Protein AF-A0A7S9L1Q7-F1 (afdb_monomer)

InterPro domains:
  IPR001387 Cro/C1-type, helix-turn-helix domain [PF01381] (1-40)
  IPR001387 Cro/C1-type, helix-turn-helix domain [PS50943] (1-41)
  IPR001387 Cro/C1-type, helix-turn-helix domain [cd00093] (2-41)
  IPR010982 Lambda repressor-like, DNA-binding domain superfamily [G3DSA:1.10.260.40] (1-57)
  IPR010982 Lambda repressor-like, DNA-binding domain superfamily [SSF47413] (2-44)

Organism: NCBI:txid2789740

Secondary structure (DSSP, 8-state):
-HHHHHHTT--HHHHHHHTT--HHHHHHHHTTSSPPPHHHHHHHHHHHHHHH-GGG----HHHHHHHHHHHHHHHHHHHHHHHHHHHHHHHHHHHHHHHHHHHHHHHHHHHHHHHHHHHS-GGG--THHHHHHHHHHHHHHHT-HHHHHHHHHHHHHHHHHHHHHHHHHHHHHTTT-----SSS--

Sequence (186 aa):
MKKLREQLGLNQSEMAKLLGSSKATGSLYEKGARELNAKSLNMLTTIEFLLQNPAEICVTDKIRLNEQKALVAMLKKLAYEQKRAEHKHELVHEKLLRMQEVYACNQKLWRLLNELKTNLKGPGANPFIGVLEVRCLDKLKACGLDQQVALHHQLAILDAEMASAKQIIEEYEGFGLPDWGKDELT

Foldseek 3Di:
DVVLCVVVVHDLQRLQVLLVHGSVVSVCVVVVVDDRDPSSVVSSVVSVVCVVVVVPPDVPVVVVVVVLVVVVVVLVVLVVVLVVLVVVLVVLVVVLVVLVVQLVVLVVVLVVLVVLCVPQDDPRDDPCSVVSNVVSVVSNVVSDPVVSVVSVVSNVVSVVSNVVSVVVNVVVVVVVDPPPDDDPDD

Mean predicted aligned error: 11.36 Å

Structure (mmCIF, N/CA/C/O backbone):
data_AF-A0A7S9L1Q7-F1
#
_entry.id   AF-A0A7S9L1Q7-F1
#
loop_
_atom_site.group_PDB
_atom_site.id
_atom_site.type_symbol
_atom_site.label_atom_id
_atom_site.label_alt_id
_atom_site.label_comp_id
_atom_site.label_asym_id
_atom_site.label_entity_id
_atom_site.label_seq_id
_atom_site.pdbx_PDB_ins_code
_atom_site.Cartn_x
_atom_site.Cartn_y
_atom_site.Cartn_z
_atom_site.occupancy
_atom_site.B_iso_or_equiv
_atom_site.auth_seq_id
_atom_site.auth_comp_id
_atom_site.auth_asym_id
_atom_site.auth_atom_id
_atom_site.pdbx_PDB_model_num
ATOM 1 N N . MET A 1 1 ? 17.676 -4.037 -51.050 1.00 84.88 1 MET A N 1
ATOM 2 C CA . MET A 1 1 ? 17.200 -3.014 -50.086 1.00 84.88 1 MET A CA 1
ATOM 3 C C . MET A 1 1 ? 16.239 -3.568 -49.029 1.00 84.88 1 MET A C 1
ATOM 5 O O . MET A 1 1 ? 16.556 -3.427 -47.858 1.00 84.88 1 MET A O 1
ATOM 9 N N . LYS A 1 2 ? 15.116 -4.215 -49.392 1.00 90.88 2 LYS A N 1
ATOM 10 C CA . LYS A 1 2 ? 14.116 -4.723 -48.423 1.00 90.88 2 LYS A CA 1
ATOM 11 C C . LYS A 1 2 ? 14.718 -5.571 -47.286 1.00 90.88 2 LYS A C 1
ATOM 13 O O . LYS A 1 2 ? 14.460 -5.295 -46.123 1.00 90.88 2 LYS A O 1
ATOM 18 N N . LYS A 1 3 ? 15.582 -6.534 -47.629 1.00 90.12 3 LYS A N 1
ATOM 19 C CA . LYS A 1 3 ? 16.284 -7.394 -46.660 1.00 90.12 3 LYS A CA 1
ATOM 20 C C . LYS A 1 3 ? 17.143 -6.593 -45.671 1.00 90.12 3 LYS A C 1
ATOM 22 O O . LYS A 1 3 ? 17.028 -6.798 -44.474 1.00 90.12 3 LYS A O 1
ATOM 27 N N . LEU A 1 4 ? 17.942 -5.645 -46.169 1.00 89.12 4 LEU A N 1
ATOM 28 C CA . LEU A 1 4 ? 18.785 -4.777 -45.338 1.00 89.12 4 LEU A CA 1
ATOM 29 C C . LEU A 1 4 ? 17.944 -3.893 -44.405 1.00 89.12 4 LEU A C 1
ATOM 31 O O . LEU A 1 4 ? 18.278 -3.720 -43.240 1.00 89.12 4 LEU A O 1
ATOM 35 N N . ARG A 1 5 ? 16.809 -3.378 -44.896 1.00 92.94 5 ARG A N 1
ATOM 36 C CA . ARG A 1 5 ? 15.856 -2.623 -44.074 1.00 92.94 5 ARG A CA 1
ATOM 37 C C . ARG A 1 5 ? 15.318 -3.473 -42.920 1.00 92.94 5 ARG A C 1
ATOM 39 O O . ARG A 1 5 ? 15.271 -3.002 -41.789 1.00 92.94 5 ARG A O 1
ATOM 46 N N . GLU A 1 6 ? 14.896 -4.698 -43.220 1.00 91.25 6 GLU A N 1
ATOM 47 C CA . GLU A 1 6 ? 14.357 -5.635 -42.230 1.00 91.25 6 GLU A CA 1
ATOM 48 C C . GLU A 1 6 ? 15.423 -6.064 -41.215 1.00 91.25 6 GLU A C 1
ATOM 50 O O . GLU A 1 6 ? 15.130 -6.110 -40.026 1.00 91.25 6 GLU A O 1
ATOM 55 N N . GLN A 1 7 ? 16.668 -6.273 -41.653 1.00 88.00 7 GLN A N 1
ATOM 56 C CA . GLN A 1 7 ? 17.806 -6.558 -40.769 1.00 88.00 7 GLN A CA 1
ATOM 57 C C . GLN A 1 7 ? 18.094 -5.426 -39.773 1.00 88.00 7 GLN A C 1
ATOM 59 O O . GLN A 1 7 ? 18.511 -5.696 -38.653 1.00 88.00 7 GLN A O 1
ATOM 64 N N . LEU A 1 8 ? 17.844 -4.173 -40.158 1.00 87.00 8 LEU A N 1
ATOM 65 C CA . LEU A 1 8 ? 18.009 -2.996 -39.298 1.00 87.00 8 LEU A CA 1
ATOM 66 C C . LEU A 1 8 ? 16.773 -2.689 -38.435 1.00 87.00 8 LEU A C 1
ATOM 68 O O . LEU A 1 8 ? 16.782 -1.710 -37.695 1.00 87.00 8 LEU A O 1
ATOM 72 N N . GLY A 1 9 ? 15.686 -3.460 -38.565 1.00 89.81 9 GLY A N 1
ATOM 73 C CA . GLY A 1 9 ? 14.428 -3.197 -37.858 1.00 89.81 9 GLY A CA 1
ATOM 74 C C . GLY A 1 9 ? 13.711 -1.912 -38.294 1.00 89.81 9 GLY A C 1
ATOM 75 O O . GLY A 1 9 ? 12.816 -1.448 -37.594 1.00 89.81 9 GLY A O 1
ATOM 76 N N . LEU A 1 10 ? 14.077 -1.329 -39.440 1.00 93.44 10 LEU A N 1
ATOM 77 C CA . LEU A 1 10 ? 13.509 -0.065 -39.913 1.00 93.44 10 LEU A CA 1
ATOM 78 C C . LEU A 1 10 ? 12.200 -0.286 -40.686 1.00 93.44 10 LEU A C 1
ATOM 80 O O . LEU A 1 10 ? 12.053 -1.212 -41.496 1.00 93.44 10 LEU A O 1
ATOM 84 N N . ASN A 1 11 ? 11.246 0.629 -40.533 1.00 93.00 11 ASN A N 1
ATOM 85 C CA . ASN A 1 11 ? 10.097 0.704 -41.431 1.00 93.00 11 ASN A CA 1
ATOM 86 C C . ASN A 1 11 ? 10.470 1.385 -42.765 1.00 93.00 11 ASN A C 1
ATOM 88 O O . ASN A 1 11 ? 11.509 2.034 -42.912 1.00 93.00 11 ASN A O 1
ATOM 92 N N . GLN A 1 12 ? 9.627 1.223 -43.792 1.00 92.31 12 GLN A N 1
ATOM 93 C CA . GLN A 1 12 ? 9.915 1.743 -45.139 1.00 92.31 12 GLN A CA 1
ATOM 94 C C . GLN A 1 12 ? 10.104 3.269 -45.155 1.00 92.31 12 GLN A C 1
ATOM 96 O O . GLN A 1 12 ? 10.894 3.785 -45.944 1.00 92.31 12 GLN A O 1
ATOM 101 N N . SER A 1 13 ? 9.401 4.002 -44.282 1.00 92.69 13 SER A N 1
ATOM 102 C CA . SER A 1 13 ? 9.548 5.455 -44.204 1.00 92.69 13 SER A CA 1
ATOM 103 C C . SER A 1 13 ? 10.882 5.864 -43.588 1.00 92.69 13 SER A C 1
ATOM 105 O O . SER A 1 13 ? 11.455 6.856 -44.026 1.00 92.69 13 SER A O 1
ATOM 107 N N . GLU A 1 14 ? 11.357 5.146 -42.575 1.00 92.69 14 GLU A N 1
ATOM 108 C CA . GLU A 1 14 ? 12.641 5.396 -41.916 1.00 92.69 14 GLU A CA 1
ATOM 109 C C . GLU A 1 14 ? 13.803 5.104 -42.856 1.00 92.69 14 GLU A C 1
ATOM 111 O O . GLU A 1 14 ? 14.680 5.948 -43.012 1.00 92.69 14 GLU A O 1
ATOM 116 N N . MET A 1 15 ? 13.756 3.976 -43.571 1.00 93.44 15 MET A N 1
ATOM 117 C CA . MET A 1 15 ? 14.764 3.649 -44.581 1.00 93.44 15 MET A CA 1
ATOM 118 C C . MET A 1 15 ? 14.780 4.678 -45.717 1.00 93.44 15 MET A C 1
ATOM 120 O O . MET A 1 15 ? 15.841 5.127 -46.141 1.00 93.44 15 MET A O 1
ATOM 124 N N . ALA A 1 16 ? 13.607 5.115 -46.186 1.00 91.75 16 ALA A N 1
ATOM 125 C CA . ALA A 1 16 ? 13.532 6.158 -47.203 1.00 91.75 16 ALA A CA 1
ATOM 126 C C . ALA A 1 16 ? 14.157 7.475 -46.714 1.00 91.75 16 ALA A C 1
ATOM 128 O O . ALA A 1 16 ? 14.955 8.068 -47.444 1.00 91.75 16 ALA A O 1
ATOM 129 N N . LYS A 1 17 ? 13.852 7.893 -45.475 1.00 92.50 17 LYS A N 1
ATOM 130 C CA . LYS A 1 17 ? 14.434 9.085 -44.838 1.00 92.50 17 LYS A CA 1
ATOM 131 C C . LYS A 1 17 ? 15.948 8.969 -44.670 1.00 92.50 17 LYS A C 1
ATOM 133 O O . LYS A 1 17 ? 16.646 9.928 -44.982 1.00 92.50 17 LYS A O 1
ATOM 138 N N . LEU A 1 18 ? 16.452 7.807 -44.248 1.00 91.06 18 LEU A N 1
AT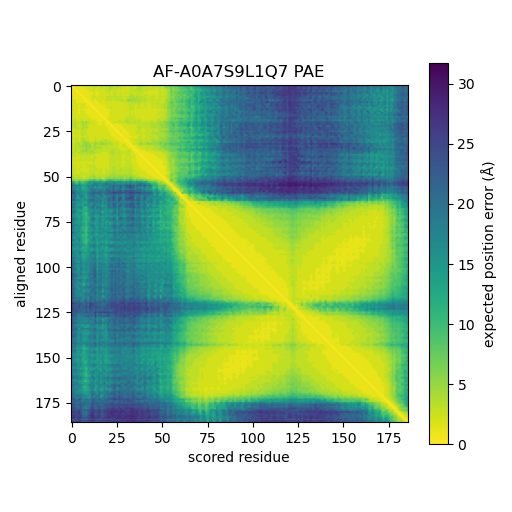OM 139 C CA . LEU A 1 18 ? 17.886 7.530 -44.112 1.00 91.06 18 LEU A CA 1
ATOM 140 C C . LEU A 1 18 ? 18.627 7.724 -45.444 1.00 91.06 18 LEU A C 1
ATOM 142 O O . LEU A 1 18 ? 19.717 8.286 -45.485 1.00 91.06 18 LEU A O 1
ATOM 146 N N . LEU A 1 19 ? 17.992 7.337 -46.552 1.00 91.62 19 LEU A N 1
ATOM 147 C CA . LEU A 1 19 ? 18.513 7.535 -47.906 1.00 91.62 19 LEU A CA 1
ATOM 148 C C . LEU A 1 19 ? 18.260 8.944 -48.475 1.00 91.62 19 LEU A C 1
ATOM 150 O O . LEU A 1 19 ? 18.610 9.200 -49.629 1.00 91.62 19 LEU A O 1
ATOM 154 N N . GLY A 1 20 ? 17.655 9.853 -47.702 1.00 90.00 20 GLY A N 1
ATOM 155 C CA . GLY A 1 20 ? 17.312 11.211 -48.132 1.00 90.00 20 GLY A CA 1
ATOM 156 C C . GLY A 1 20 ? 16.167 11.266 -49.149 1.00 90.00 20 GLY A C 1
ATOM 157 O O . GLY A 1 20 ? 16.173 12.110 -50.041 1.00 90.00 20 GLY A O 1
ATOM 158 N N . SER A 1 21 ? 15.208 10.343 -49.059 1.00 91.50 21 SER A N 1
ATOM 159 C CA . SER A 1 21 ? 14.107 10.177 -50.014 1.00 91.50 21 SER A CA 1
ATOM 160 C C . SER A 1 21 ? 12.736 10.069 -49.330 1.00 91.50 21 SER A C 1
ATOM 162 O O . SER A 1 21 ? 12.626 9.849 -48.124 1.00 91.50 21 SER A O 1
ATOM 164 N N . SER A 1 22 ? 11.659 10.237 -50.102 1.00 91.94 22 SER A N 1
ATOM 165 C CA . SER A 1 22 ? 10.288 10.070 -49.605 1.00 91.94 22 SER A CA 1
ATOM 166 C C . SER A 1 22 ? 9.878 8.594 -49.552 1.00 91.94 22 SER A C 1
ATOM 168 O O . SER A 1 22 ? 10.393 7.762 -50.301 1.00 91.94 22 SER A O 1
ATOM 170 N N . LYS A 1 23 ? 8.886 8.265 -48.714 1.00 90.62 23 LYS A N 1
ATOM 171 C CA . LYS A 1 23 ? 8.331 6.903 -48.589 1.00 90.62 23 LYS A CA 1
ATOM 172 C C . LYS A 1 23 ? 7.887 6.315 -49.939 1.00 90.62 23 LYS A C 1
ATOM 174 O O . LYS A 1 23 ? 8.146 5.145 -50.206 1.00 90.62 23 LYS A O 1
ATOM 179 N N . ALA A 1 24 ? 7.256 7.125 -50.795 1.00 90.94 24 ALA A N 1
ATOM 180 C CA . ALA A 1 24 ? 6.810 6.701 -52.125 1.00 90.94 24 ALA A CA 1
ATOM 181 C C . ALA A 1 24 ? 7.994 6.275 -53.009 1.00 90.94 24 ALA A C 1
ATOM 183 O O . ALA A 1 24 ? 7.970 5.200 -53.606 1.00 90.94 24 ALA A O 1
ATOM 184 N N . THR A 1 25 ? 9.064 7.072 -53.019 1.00 87.94 25 THR A N 1
ATOM 185 C CA . THR A 1 25 ? 10.299 6.755 -53.745 1.00 87.94 25 THR A CA 1
ATOM 186 C C . THR A 1 25 ? 10.989 5.516 -53.166 1.00 87.94 25 THR A C 1
ATOM 188 O O . THR A 1 25 ? 11.411 4.647 -53.925 1.00 87.94 25 THR A O 1
ATOM 191 N N . GLY A 1 26 ? 11.023 5.378 -51.837 1.00 88.19 26 GLY A N 1
ATOM 192 C CA . GLY A 1 26 ? 11.531 4.183 -51.161 1.00 88.19 26 GLY A CA 1
ATOM 193 C C . GLY A 1 26 ? 10.797 2.906 -51.579 1.00 88.19 26 GLY A C 1
ATOM 194 O O . GLY A 1 26 ? 11.437 1.895 -51.861 1.00 88.19 26 GLY A O 1
ATOM 195 N N . SER A 1 27 ? 9.467 2.959 -51.719 1.00 91.12 27 SER A N 1
ATOM 196 C CA . SER A 1 27 ? 8.690 1.811 -52.200 1.00 91.12 27 SER A CA 1
ATOM 197 C C . SER A 1 27 ? 9.036 1.409 -53.633 1.00 91.12 27 SER A C 1
ATOM 199 O O . SER A 1 27 ? 9.059 0.213 -53.927 1.00 91.12 27 SER A O 1
ATOM 201 N N . LEU A 1 28 ? 9.307 2.372 -54.517 1.00 91.56 28 LEU A N 1
ATOM 202 C CA . LEU A 1 28 ? 9.706 2.086 -55.897 1.00 91.56 28 LEU A CA 1
ATOM 203 C C . LEU A 1 28 ? 11.089 1.432 -55.961 1.00 91.56 28 LEU A C 1
ATOM 205 O O . LEU A 1 28 ? 11.265 0.472 -56.708 1.00 91.56 28 LEU A O 1
ATOM 209 N N . TYR A 1 29 ? 12.034 1.890 -55.137 1.00 90.44 29 TYR A N 1
ATOM 210 C CA . TYR A 1 29 ? 13.355 1.273 -55.034 1.00 90.44 29 TYR A CA 1
ATOM 211 C C . TYR A 1 29 ? 13.285 -0.175 -54.528 1.00 90.44 29 TYR A C 1
ATOM 213 O O . TYR A 1 29 ? 13.949 -1.054 -55.069 1.00 90.44 29 TYR A O 1
ATOM 221 N N . GLU A 1 30 ? 12.466 -0.463 -53.510 1.00 89.62 30 GLU A N 1
ATOM 222 C CA . GLU A 1 30 ? 12.319 -1.830 -52.987 1.00 89.62 30 GLU A CA 1
ATOM 223 C C . GLU A 1 30 ? 11.701 -2.802 -53.991 1.00 89.62 30 GLU A C 1
ATOM 225 O O . GLU A 1 30 ? 12.036 -3.985 -53.976 1.00 89.62 30 GLU A O 1
ATOM 230 N N . LYS A 1 31 ? 10.811 -2.303 -54.853 1.00 91.44 31 LYS A N 1
ATOM 231 C CA . LYS A 1 31 ? 10.182 -3.074 -55.931 1.00 91.44 31 LYS A CA 1
ATOM 232 C C . LYS A 1 31 ? 11.075 -3.217 -57.168 1.00 91.44 31 LYS A C 1
ATOM 234 O O . LYS A 1 31 ? 10.666 -3.882 -58.111 1.00 91.44 31 LYS A O 1
ATOM 239 N N . GLY A 1 32 ? 12.239 -2.563 -57.201 1.00 87.31 32 GLY A N 1
ATOM 240 C CA . GLY A 1 32 ? 13.086 -2.489 -58.396 1.00 87.31 32 GLY A CA 1
ATOM 241 C C . GLY A 1 32 ? 12.474 -1.668 -59.537 1.00 87.31 32 GLY A C 1
ATOM 242 O O . GLY A 1 32 ? 12.979 -1.697 -60.650 1.00 87.31 32 GLY A O 1
ATOM 243 N N . ALA A 1 33 ? 11.396 -0.921 -59.272 1.00 91.44 33 ALA A N 1
ATOM 244 C CA . ALA A 1 33 ? 10.712 -0.085 -60.262 1.00 91.44 33 ALA A CA 1
ATOM 245 C C . ALA A 1 33 ? 11.429 1.255 -60.506 1.00 91.44 33 ALA A C 1
ATOM 247 O O . ALA A 1 33 ? 11.041 2.024 -61.383 1.00 91.44 33 ALA A O 1
ATOM 248 N N . ARG A 1 34 ? 12.447 1.567 -59.697 1.00 89.88 34 ARG A N 1
ATOM 249 C CA . ARG A 1 34 ? 13.308 2.737 -59.849 1.00 89.88 34 ARG A CA 1
ATOM 250 C C . ARG A 1 34 ? 14.713 2.400 -59.367 1.00 89.88 34 ARG A C 1
ATOM 252 O O . ARG A 1 34 ? 14.865 1.736 -58.343 1.00 89.88 34 ARG A O 1
ATOM 259 N N . GLU A 1 35 ? 15.721 2.893 -60.072 1.00 89.50 35 GLU A N 1
ATOM 260 C CA . GLU A 1 35 ? 17.118 2.722 -59.677 1.00 89.50 35 GLU A CA 1
ATOM 261 C C . GLU A 1 35 ? 17.522 3.688 -58.560 1.00 89.50 35 GLU A C 1
ATOM 263 O O . GLU A 1 35 ? 17.041 4.823 -58.476 1.00 89.50 35 GLU A O 1
ATOM 268 N N . LEU A 1 36 ? 18.423 3.225 -57.696 1.00 89.31 36 LEU A N 1
ATOM 269 C CA . LEU A 1 36 ? 19.021 4.037 -56.643 1.00 89.31 36 LEU A CA 1
ATOM 270 C C . LEU A 1 36 ? 20.045 4.998 -57.249 1.00 89.31 36 LEU A C 1
ATOM 272 O O . LEU A 1 36 ? 20.851 4.610 -58.088 1.00 89.31 36 LEU A O 1
ATOM 276 N N . ASN A 1 37 ? 20.062 6.245 -56.777 1.00 91.06 37 ASN A N 1
ATOM 277 C CA . ASN A 1 37 ? 21.149 7.153 -57.130 1.00 91.06 37 ASN A CA 1
ATOM 278 C C . ASN A 1 37 ? 22.456 6.744 -56.419 1.00 91.06 37 ASN A C 1
ATOM 280 O O . ASN A 1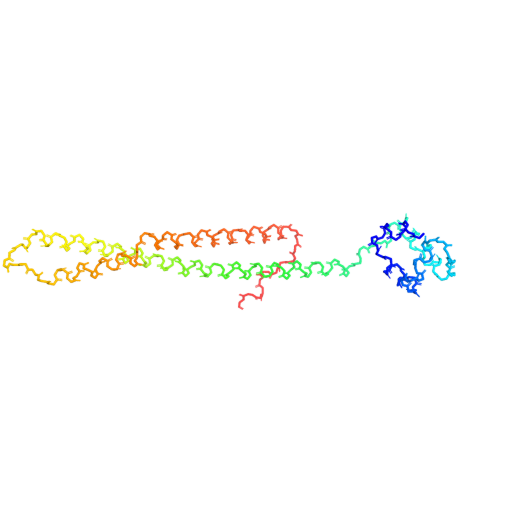 37 ? 22.436 6.048 -55.400 1.00 91.06 37 ASN A O 1
ATOM 284 N N . ALA A 1 38 ? 23.591 7.230 -56.928 1.00 90.69 38 ALA A N 1
ATOM 285 C CA . ALA A 1 38 ? 24.915 6.901 -56.397 1.00 90.69 38 ALA A CA 1
ATOM 286 C C . ALA A 1 38 ? 25.065 7.201 -54.892 1.00 90.69 38 ALA A C 1
ATOM 288 O O . ALA A 1 38 ? 25.686 6.430 -54.168 1.00 90.69 38 ALA A O 1
ATOM 289 N N . LYS A 1 39 ? 24.447 8.281 -54.389 1.00 91.38 39 LYS A N 1
ATOM 290 C CA . LY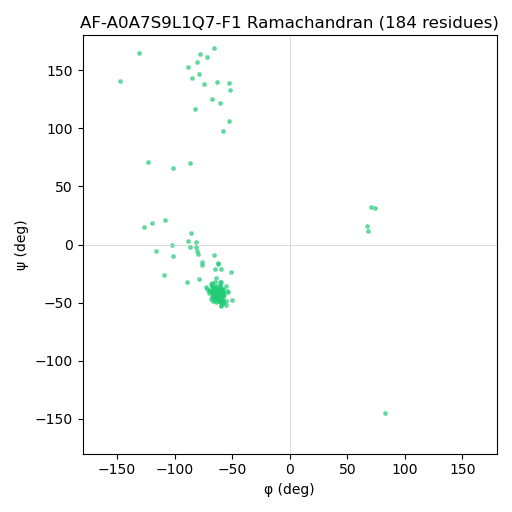S A 1 39 ? 24.484 8.643 -52.963 1.00 91.38 39 LYS A CA 1
ATOM 291 C C . LYS A 1 39 ? 23.762 7.608 -52.096 1.00 91.38 39 LYS A C 1
ATOM 293 O O . LYS A 1 39 ? 24.295 7.187 -51.074 1.00 91.38 39 LYS A O 1
ATOM 298 N N . SER A 1 40 ? 22.557 7.203 -52.491 1.00 90.62 40 SER A N 1
ATOM 299 C CA . SER A 1 40 ? 21.771 6.191 -51.783 1.00 90.62 40 SER A CA 1
ATOM 300 C C . SER A 1 40 ? 22.426 4.813 -51.874 1.00 90.62 40 SER A C 1
ATOM 302 O O . SER A 1 40 ? 22.393 4.071 -50.899 1.00 90.62 40 SER A O 1
ATOM 304 N N . LEU A 1 41 ? 23.050 4.483 -53.007 1.00 91.12 41 LEU A N 1
ATOM 305 C CA . LEU A 1 41 ? 23.784 3.232 -53.180 1.00 91.12 41 LEU A CA 1
ATOM 306 C C . LEU A 1 41 ? 25.023 3.189 -52.278 1.00 91.12 41 LEU A C 1
ATOM 308 O O . LEU A 1 41 ? 25.160 2.246 -51.508 1.00 91.12 41 LEU A O 1
ATOM 312 N N . ASN A 1 42 ? 25.842 4.246 -52.269 1.00 90.94 42 ASN A N 1
ATOM 313 C CA . ASN A 1 42 ? 26.989 4.360 -51.363 1.00 90.94 42 ASN A CA 1
ATOM 314 C C . ASN A 1 42 ? 26.571 4.240 -49.893 1.00 90.94 42 ASN A C 1
ATOM 316 O O . ASN A 1 42 ? 27.204 3.508 -49.142 1.00 90.94 42 ASN A O 1
ATOM 320 N N . MET A 1 43 ? 25.477 4.898 -49.494 1.00 90.75 43 MET A N 1
ATOM 321 C CA . MET A 1 43 ? 24.942 4.796 -48.133 1.00 90.75 43 MET A CA 1
ATOM 322 C C . MET A 1 43 ? 24.571 3.351 -47.767 1.00 90.75 43 MET A C 1
ATOM 324 O O . MET A 1 43 ? 24.933 2.882 -46.693 1.00 90.75 43 MET A O 1
ATOM 328 N N . LEU A 1 44 ? 23.869 2.632 -48.652 1.00 91.06 44 LEU A N 1
ATOM 329 C CA . LEU A 1 44 ? 23.497 1.234 -48.410 1.00 91.06 44 LEU A CA 1
ATOM 330 C C . LEU A 1 44 ? 24.729 0.331 -48.308 1.00 91.06 44 LEU A C 1
ATOM 332 O O . LEU A 1 44 ? 24.777 -0.498 -47.405 1.00 91.06 44 LEU A O 1
ATOM 336 N N . THR A 1 45 ? 25.727 0.532 -49.171 1.00 90.25 45 THR A N 1
ATOM 337 C CA . THR A 1 45 ? 26.990 -0.215 -49.130 1.00 90.25 45 THR A CA 1
ATOM 338 C C . THR A 1 45 ? 27.763 0.053 -47.839 1.00 90.25 45 THR A C 1
ATOM 340 O O . THR A 1 45 ? 28.256 -0.887 -47.225 1.00 90.25 45 THR A O 1
ATOM 343 N N . THR A 1 46 ? 27.837 1.307 -47.376 1.00 88.50 46 THR A N 1
ATOM 344 C CA . THR A 1 46 ? 28.461 1.644 -46.085 1.00 88.50 46 THR A CA 1
ATOM 345 C C . THR A 1 46 ? 27.731 0.981 -44.920 1.00 88.50 46 THR A C 1
ATOM 347 O O . THR A 1 46 ? 28.374 0.415 -44.043 1.00 88.50 46 THR A O 1
ATOM 350 N N . ILE A 1 47 ? 26.395 1.008 -44.912 1.00 87.75 47 ILE A N 1
ATOM 351 C CA . ILE A 1 47 ? 25.603 0.354 -43.864 1.00 87.75 47 ILE A CA 1
ATOM 352 C C . ILE A 1 47 ? 25.843 -1.161 -43.866 1.00 87.75 47 ILE A C 1
ATOM 354 O O . ILE A 1 47 ? 26.063 -1.747 -42.811 1.00 87.75 47 ILE A O 1
ATOM 358 N N . GLU A 1 48 ? 25.824 -1.797 -45.036 1.00 88.38 48 GLU A N 1
ATOM 359 C CA . GLU A 1 48 ? 26.077 -3.233 -45.168 1.00 88.38 48 GLU A CA 1
ATOM 360 C C . GLU A 1 48 ? 27.500 -3.605 -44.722 1.00 88.38 48 GLU A C 1
ATOM 362 O O . GLU A 1 48 ? 27.673 -4.579 -43.992 1.00 88.38 48 GLU A O 1
ATOM 367 N N . PHE A 1 49 ? 28.498 -2.785 -45.062 1.00 87.19 49 PHE A N 1
ATOM 368 C CA . PHE A 1 49 ? 29.877 -2.954 -44.603 1.00 87.19 49 PHE A CA 1
ATOM 369 C C . PHE A 1 49 ? 30.003 -2.860 -43.073 1.00 87.19 49 PHE A C 1
ATOM 371 O O . PHE A 1 49 ? 30.655 -3.707 -42.463 1.00 87.19 49 PHE A O 1
ATOM 378 N N . LEU A 1 50 ? 29.349 -1.879 -42.442 1.00 83.69 50 LEU A N 1
ATOM 379 C CA . LEU A 1 50 ? 29.359 -1.711 -40.983 1.00 83.69 50 LEU A CA 1
ATOM 380 C C . LEU A 1 50 ? 28.627 -2.852 -40.259 1.00 83.69 50 LEU A C 1
ATOM 382 O O . LEU A 1 50 ? 29.059 -3.282 -39.194 1.00 83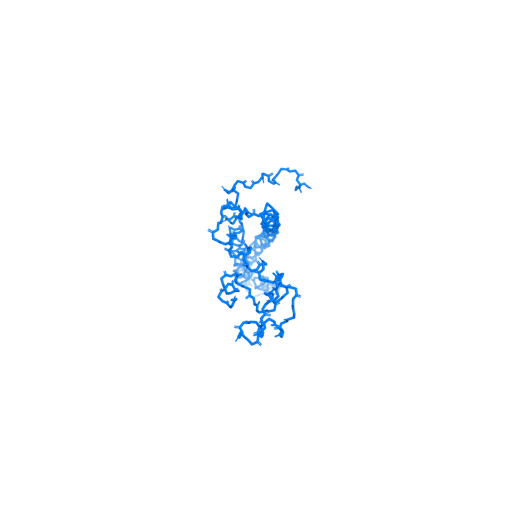.69 50 LEU A O 1
ATOM 386 N N . LEU A 1 51 ? 27.548 -3.386 -40.841 1.00 83.69 51 LEU A N 1
ATOM 387 C CA . LEU A 1 51 ? 26.845 -4.548 -40.283 1.00 83.69 51 LEU A CA 1
ATOM 388 C C . LEU A 1 51 ? 27.671 -5.836 -40.357 1.00 83.69 51 LEU A C 1
ATOM 390 O O . LEU A 1 51 ? 27.558 -6.686 -39.477 1.00 83.69 51 LEU A O 1
ATOM 394 N N . GLN A 1 52 ? 28.482 -5.996 -41.404 1.00 84.62 52 GLN A N 1
ATOM 395 C CA . GLN A 1 52 ? 29.364 -7.154 -41.567 1.00 84.62 52 GLN A CA 1
ATOM 396 C C . GLN A 1 52 ? 30.612 -7.077 -40.673 1.00 84.62 52 GLN A C 1
ATOM 398 O O . GLN A 1 52 ? 31.227 -8.108 -40.408 1.00 84.62 52 GLN A O 1
ATOM 403 N N . ASN A 1 53 ? 30.951 -5.887 -40.165 1.00 79.12 53 ASN A N 1
ATOM 404 C CA . ASN A 1 53 ? 32.105 -5.639 -39.300 1.00 79.12 53 ASN A CA 1
ATOM 405 C C . ASN A 1 53 ? 31.663 -5.007 -37.961 1.00 79.12 53 ASN A C 1
ATOM 407 O O . ASN A 1 53 ? 31.936 -3.834 -37.702 1.00 79.12 53 ASN A O 1
ATOM 411 N N . PRO A 1 54 ? 31.004 -5.772 -37.068 1.00 63.84 54 PRO A N 1
ATOM 412 C CA . PRO A 1 54 ? 30.401 -5.243 -35.839 1.00 63.84 54 PRO A CA 1
ATOM 413 C C . PRO A 1 54 ? 31.413 -4.701 -34.815 1.00 63.84 54 PRO A C 1
ATOM 415 O O . PRO A 1 54 ? 31.008 -4.069 -33.842 1.00 63.84 54 PRO A O 1
ATOM 418 N N . ALA A 1 55 ? 32.716 -4.915 -35.024 1.00 59.03 55 ALA A N 1
ATOM 419 C CA . ALA A 1 55 ? 33.781 -4.449 -34.138 1.00 59.03 55 ALA A CA 1
ATOM 420 C C . ALA A 1 55 ? 33.865 -2.910 -34.012 1.00 59.03 55 ALA A C 1
ATOM 422 O O . ALA A 1 55 ? 34.471 -2.423 -33.061 1.00 59.03 55 ALA A O 1
ATOM 423 N N . GLU A 1 56 ? 33.236 -2.145 -34.914 1.00 54.19 56 GLU A N 1
ATOM 424 C CA . GLU A 1 56 ? 33.230 -0.672 -34.877 1.00 54.19 56 GLU A CA 1
ATOM 425 C C . GLU A 1 56 ? 31.937 -0.048 -34.328 1.00 54.19 56 GLU A C 1
ATOM 427 O O . GLU A 1 56 ? 31.912 1.149 -34.032 1.00 54.19 56 GLU A O 1
ATOM 432 N N . ILE A 1 57 ? 30.864 -0.822 -34.123 1.00 55.56 57 ILE A N 1
ATOM 433 C CA . ILE A 1 57 ? 29.624 -0.294 -33.534 1.00 55.56 57 ILE A CA 1
ATOM 434 C C . ILE A 1 57 ? 29.746 -0.381 -32.010 1.00 55.56 57 ILE A C 1
ATOM 436 O O . ILE A 1 57 ? 29.091 -1.180 -31.342 1.00 55.56 57 ILE A O 1
ATOM 440 N N . CYS A 1 58 ? 30.619 0.448 -31.438 1.00 56.12 58 CYS A N 1
ATOM 441 C CA . CYS A 1 58 ? 30.594 0.689 -30.003 1.00 56.12 58 CYS A CA 1
ATOM 442 C C . CYS A 1 58 ? 29.220 1.288 -29.672 1.00 56.12 58 CYS A C 1
ATOM 444 O O . CYS A 1 58 ? 28.843 2.316 -30.242 1.00 56.12 58 CYS A O 1
ATOM 446 N N . VAL A 1 59 ? 28.444 0.642 -28.792 1.00 57.28 59 VAL A N 1
ATOM 447 C CA . VAL A 1 59 ? 27.222 1.242 -28.237 1.00 57.28 59 VAL A CA 1
ATOM 448 C C . VAL A 1 59 ? 27.637 2.591 -27.675 1.00 57.28 59 VAL A C 1
ATOM 450 O O . VAL A 1 59 ? 28.341 2.636 -26.671 1.00 57.28 59 VAL A O 1
ATOM 453 N N . THR A 1 60 ? 27.275 3.675 -28.367 1.00 58.31 60 THR A N 1
ATOM 454 C CA . THR A 1 60 ? 27.765 5.006 -28.004 1.00 58.31 60 THR A CA 1
ATOM 455 C C . THR A 1 60 ? 27.496 5.253 -26.524 1.00 58.31 60 THR A C 1
ATOM 457 O O . THR A 1 60 ? 26.377 5.020 -26.061 1.00 58.31 60 THR A O 1
ATOM 460 N N . ASP A 1 61 ? 28.493 5.752 -25.791 1.00 61.03 61 ASP A N 1
ATOM 461 C CA . ASP A 1 61 ? 28.401 6.012 -24.346 1.00 61.03 61 ASP A CA 1
ATOM 462 C C . ASP A 1 61 ? 27.164 6.847 -23.967 1.00 61.03 61 ASP A C 1
ATOM 464 O O . ASP A 1 61 ? 26.640 6.748 -22.862 1.00 61.03 61 ASP A O 1
ATOM 468 N N . LYS A 1 62 ? 26.629 7.624 -24.921 1.00 62.88 62 LYS A N 1
ATOM 469 C CA . LYS A 1 62 ? 25.383 8.391 -24.792 1.00 62.88 62 LYS A CA 1
ATOM 470 C C . LYS A 1 62 ? 24.132 7.528 -24.579 1.00 62.88 62 LYS A C 1
ATOM 472 O O . LYS A 1 62 ? 23.272 7.932 -23.802 1.00 62.88 62 LYS A O 1
ATOM 477 N N . ILE A 1 63 ? 24.005 6.379 -25.253 1.00 61.81 63 ILE A N 1
ATOM 478 C CA . ILE A 1 63 ? 22.855 5.467 -25.080 1.00 61.81 63 ILE A CA 1
ATOM 479 C C . ILE A 1 63 ? 22.918 4.840 -23.682 1.00 61.81 63 ILE A C 1
ATOM 481 O O . ILE A 1 63 ? 21.950 4.937 -22.931 1.00 61.81 63 ILE A O 1
ATOM 485 N N . ARG A 1 64 ? 24.100 4.348 -23.285 1.00 74.75 64 ARG A N 1
ATOM 486 C CA . ARG A 1 64 ? 24.354 3.813 -21.937 1.00 74.75 64 ARG A CA 1
ATOM 487 C C . ARG A 1 64 ? 24.088 4.847 -20.839 1.00 74.75 64 ARG A C 1
ATOM 489 O O . ARG A 1 64 ? 23.470 4.526 -19.830 1.00 74.75 64 ARG A O 1
ATOM 496 N N . LEU A 1 65 ? 24.486 6.104 -21.049 1.00 78.75 65 LEU A N 1
ATOM 497 C CA . LEU A 1 65 ? 24.252 7.189 -20.091 1.00 78.75 65 LEU A CA 1
ATOM 498 C C . LEU A 1 65 ? 22.759 7.503 -19.908 1.00 78.75 65 LEU A C 1
ATOM 500 O O . LEU A 1 65 ? 22.325 7.796 -18.795 1.00 78.75 65 LEU A O 1
ATOM 504 N N . ASN A 1 66 ? 21.964 7.471 -20.980 1.00 83.25 66 ASN A N 1
ATOM 505 C CA . ASN A 1 66 ? 20.526 7.731 -20.891 1.00 83.25 66 ASN A CA 1
ATOM 506 C C . ASN A 1 66 ? 19.786 6.599 -20.169 1.00 83.25 66 ASN A C 1
ATOM 508 O O . ASN A 1 66 ? 18.930 6.879 -19.332 1.00 83.25 66 ASN A O 1
ATOM 512 N N . GLU A 1 67 ? 20.143 5.344 -20.447 1.00 84.06 67 GLU A N 1
ATOM 513 C CA . GLU A 1 67 ? 19.601 4.173 -19.747 1.00 84.06 67 GLU A CA 1
ATOM 514 C C . GLU A 1 67 ? 19.949 4.206 -18.253 1.00 84.06 67 GLU A C 1
ATOM 516 O O . GLU A 1 67 ? 19.067 4.042 -17.412 1.00 84.06 67 GLU A O 1
ATOM 521 N N . GLN A 1 68 ? 21.199 4.537 -17.909 1.00 84.56 68 GLN A N 1
ATOM 522 C CA . GLN A 1 68 ? 21.618 4.729 -16.518 1.00 84.56 68 GLN A CA 1
ATOM 523 C C . GLN A 1 68 ? 20.833 5.851 -15.832 1.00 84.56 68 GLN A C 1
A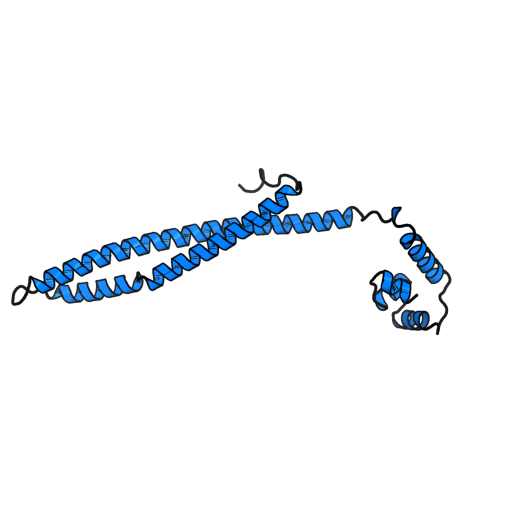TOM 525 O O . GLN A 1 68 ? 20.329 5.661 -14.731 1.00 84.56 68 GLN A O 1
ATOM 530 N N . LYS A 1 69 ? 20.660 7.011 -16.478 1.00 88.38 69 LYS A N 1
ATOM 531 C CA . LYS A 1 69 ? 19.858 8.114 -15.918 1.00 88.38 69 LYS A CA 1
ATOM 532 C C . LYS A 1 69 ? 18.406 7.708 -15.668 1.00 88.38 69 LYS A C 1
ATOM 534 O O . LYS A 1 69 ? 17.845 8.086 -14.641 1.00 88.38 69 LYS A O 1
ATOM 539 N N . ALA A 1 70 ? 17.804 6.955 -16.588 1.00 89.75 70 ALA A N 1
ATOM 540 C CA . ALA A 1 70 ? 16.440 6.460 -16.435 1.00 89.75 70 ALA A CA 1
ATOM 541 C C . ALA A 1 70 ? 16.327 5.477 -15.261 1.00 89.75 70 ALA A C 1
ATOM 543 O O . ALA A 1 70 ? 15.416 5.610 -14.443 1.00 89.75 70 ALA A O 1
ATOM 544 N N . LEU A 1 71 ? 17.284 4.553 -15.133 1.00 89.75 71 LEU A N 1
ATOM 545 C CA . LEU A 1 71 ? 17.355 3.617 -14.012 1.00 89.75 71 LEU A CA 1
ATOM 546 C C . LEU A 1 71 ? 17.489 4.353 -12.672 1.00 89.75 71 LEU A C 1
ATOM 548 O O . LEU A 1 71 ? 16.755 4.076 -11.730 1.00 89.75 71 LEU A O 1
ATOM 552 N N . VAL A 1 72 ? 18.360 5.358 -12.599 1.00 89.00 72 VAL A N 1
ATOM 553 C CA . VAL A 1 72 ? 18.555 6.168 -11.387 1.00 89.00 72 VAL A CA 1
ATOM 554 C C . VAL A 1 72 ? 17.290 6.927 -11.008 1.00 89.00 72 VAL A C 1
ATOM 556 O O . VAL A 1 72 ? 16.907 6.952 -9.839 1.00 89.00 72 VAL A O 1
ATOM 559 N N . ALA A 1 73 ? 16.610 7.530 -11.984 1.00 91.94 73 ALA A N 1
ATOM 560 C CA . ALA A 1 73 ? 15.342 8.209 -11.741 1.00 91.94 73 ALA A CA 1
ATOM 561 C C . ALA A 1 73 ? 14.269 7.237 -11.217 1.00 91.94 73 ALA A C 1
ATOM 563 O O . ALA A 1 73 ? 13.516 7.586 -10.306 1.00 91.94 73 ALA A O 1
ATOM 564 N N . MET A 1 74 ? 14.227 6.013 -11.752 1.00 94.75 74 MET A N 1
ATOM 565 C CA . MET A 1 74 ? 13.334 4.954 -11.283 1.00 94.75 74 MET A CA 1
ATOM 566 C C . MET A 1 74 ? 13.637 4.553 -9.833 1.00 94.75 74 MET A C 1
ATOM 568 O O . MET A 1 74 ? 12.715 4.514 -9.022 1.00 94.75 74 MET A O 1
ATOM 572 N N . LEU A 1 75 ? 14.906 4.326 -9.481 1.00 92.62 75 LEU A N 1
ATOM 573 C CA . LEU A 1 75 ? 15.307 3.961 -8.116 1.00 92.62 75 LEU A CA 1
ATOM 574 C C . LEU A 1 75 ? 15.009 5.075 -7.109 1.00 92.62 75 LEU A C 1
ATOM 576 O O . LEU A 1 75 ? 14.444 4.808 -6.051 1.00 92.62 75 LEU A O 1
ATOM 580 N N . LYS A 1 76 ? 15.289 6.339 -7.459 1.00 91.75 76 LYS A N 1
ATOM 581 C CA . LYS A 1 76 ? 14.921 7.494 -6.619 1.00 91.75 76 LYS A CA 1
ATOM 582 C C . LYS A 1 76 ? 13.413 7.553 -6.372 1.00 91.75 76 LYS A C 1
ATOM 584 O O . LYS A 1 76 ? 12.978 7.827 -5.254 1.00 91.75 76 LYS A O 1
ATOM 589 N N . LYS A 1 77 ? 12.610 7.281 -7.404 1.00 94.56 77 LYS A N 1
ATOM 590 C CA . LYS A 1 77 ? 11.152 7.229 -7.280 1.00 94.56 77 LYS A CA 1
ATOM 591 C C . LYS A 1 77 ? 10.700 6.086 -6.363 1.00 94.56 77 LYS A C 1
ATOM 593 O O . LYS A 1 77 ? 9.867 6.332 -5.496 1.00 94.56 77 LYS A O 1
ATOM 598 N N . LEU A 1 78 ? 11.261 4.885 -6.512 1.00 94.25 78 LEU A N 1
ATOM 599 C CA . LEU A 1 78 ? 10.945 3.738 -5.651 1.00 94.25 78 LEU A CA 1
ATOM 600 C C . LEU A 1 78 ? 11.308 4.002 -4.187 1.00 94.25 78 LEU A C 1
ATOM 602 O O . LEU A 1 78 ? 10.493 3.747 -3.309 1.00 94.25 78 LEU A O 1
ATOM 606 N N . ALA A 1 79 ? 12.476 4.591 -3.919 1.00 93.50 79 ALA A N 1
ATOM 607 C CA . ALA A 1 79 ? 12.885 4.957 -2.563 1.00 93.50 79 ALA A CA 1
ATOM 608 C C . ALA A 1 79 ? 11.933 5.989 -1.928 1.00 93.50 79 ALA A C 1
ATOM 610 O O . ALA A 1 79 ? 11.597 5.903 -0.746 1.00 93.50 79 ALA A O 1
ATOM 611 N N . TYR A 1 80 ? 11.456 6.959 -2.715 1.00 95.38 80 TYR A N 1
ATOM 612 C CA . TYR A 1 80 ? 10.436 7.903 -2.260 1.00 95.38 80 TYR A CA 1
ATOM 613 C C . TYR A 1 80 ? 9.098 7.210 -1.957 1.00 95.38 80 TYR A C 1
ATOM 615 O O . TYR A 1 80 ? 8.484 7.475 -0.922 1.00 95.38 80 TYR A O 1
ATOM 623 N N . GLU A 1 81 ? 8.640 6.321 -2.842 1.00 93.94 81 GLU A N 1
ATOM 624 C CA . GLU A 1 81 ? 7.405 5.554 -2.647 1.00 93.94 81 GLU A CA 1
ATOM 625 C C . GLU A 1 81 ? 7.493 4.641 -1.418 1.00 93.94 81 GLU A C 1
ATOM 627 O O . GLU A 1 81 ? 6.537 4.596 -0.643 1.00 93.94 81 GLU A O 1
ATOM 632 N N . GLN A 1 82 ? 8.650 4.020 -1.172 1.00 95.19 82 GLN A N 1
ATOM 633 C CA . GLN A 1 82 ? 8.922 3.234 0.030 1.00 95.19 82 GLN A CA 1
ATOM 634 C C . GLN A 1 82 ? 8.780 4.078 1.305 1.00 95.19 82 GLN A C 1
ATOM 636 O O . GLN A 1 82 ? 7.990 3.724 2.177 1.00 95.19 82 GLN A O 1
ATOM 641 N N . LYS A 1 83 ? 9.454 5.235 1.399 1.00 96.19 83 LYS A N 1
ATOM 642 C CA . LYS A 1 83 ? 9.336 6.137 2.566 1.00 96.19 83 LYS A CA 1
ATOM 643 C C . LYS A 1 83 ? 7.901 6.612 2.796 1.00 96.19 83 LYS A C 1
ATOM 645 O O . LYS A 1 83 ? 7.433 6.750 3.925 1.00 96.19 83 LYS A O 1
ATOM 650 N N . ARG A 1 84 ? 7.173 6.882 1.710 1.00 96.62 84 ARG A N 1
ATOM 651 C CA . ARG A 1 84 ? 5.758 7.261 1.783 1.00 96.62 84 ARG A CA 1
ATOM 652 C C . ARG A 1 84 ? 4.896 6.108 2.310 1.00 96.62 84 ARG A C 1
ATOM 654 O O . ARG A 1 84 ? 3.969 6.365 3.082 1.00 96.62 84 ARG A O 1
ATOM 661 N N . ALA A 1 85 ? 5.167 4.876 1.882 1.00 97.12 85 ALA A N 1
ATOM 662 C CA . ALA A 1 85 ? 4.481 3.681 2.362 1.00 97.12 85 ALA A CA 1
ATOM 663 C C . ALA A 1 85 ? 4.771 3.430 3.850 1.00 97.12 85 ALA A C 1
ATOM 665 O O . ALA A 1 85 ? 3.822 3.220 4.600 1.00 97.12 85 ALA A O 1
ATOM 666 N N . GLU A 1 86 ? 6.025 3.583 4.288 1.00 97.19 86 GLU A N 1
ATOM 667 C CA . GLU A 1 86 ? 6.450 3.505 5.696 1.00 97.19 86 GLU A CA 1
ATOM 668 C C . GLU A 1 86 ? 5.663 4.483 6.577 1.00 97.19 86 GLU A C 1
ATOM 670 O O . GLU A 1 86 ? 5.008 4.081 7.539 1.00 97.19 86 GLU A O 1
ATOM 675 N N . HIS A 1 87 ? 5.614 5.761 6.191 1.00 98.12 87 HIS A N 1
ATOM 676 C CA . HIS A 1 87 ? 4.853 6.759 6.942 1.00 98.12 87 HIS A CA 1
ATOM 677 C C . HIS A 1 87 ? 3.351 6.430 7.002 1.00 98.12 87 HIS A C 1
ATOM 679 O O . HIS A 1 87 ? 2.692 6.575 8.033 1.00 98.12 87 HIS A O 1
ATOM 685 N N . LYS A 1 88 ? 2.773 5.956 5.890 1.00 98.31 88 LYS A N 1
ATOM 686 C CA . LYS A 1 88 ? 1.365 5.539 5.856 1.00 98.31 88 LYS A CA 1
ATOM 687 C C . LYS A 1 88 ? 1.123 4.304 6.729 1.00 98.31 88 LYS A C 1
ATOM 689 O O . LYS A 1 88 ? 0.067 4.222 7.356 1.00 98.31 88 LYS A O 1
ATOM 694 N N . HIS A 1 89 ? 2.070 3.370 6.769 1.00 98.50 89 HIS A N 1
ATOM 695 C CA . HIS A 1 89 ? 2.019 2.184 7.614 1.00 98.50 89 HIS A CA 1
ATOM 696 C C . HIS A 1 89 ? 1.965 2.585 9.093 1.00 98.50 89 HIS A C 1
ATOM 698 O O . HIS A 1 89 ? 1.052 2.157 9.796 1.00 98.50 89 HIS A O 1
ATOM 704 N N . GLU A 1 90 ? 2.840 3.490 9.543 1.00 98.50 90 GLU A N 1
ATOM 705 C CA . GLU A 1 90 ? 2.829 4.026 10.914 1.00 98.50 90 GLU A CA 1
ATOM 706 C C . GLU A 1 90 ? 1.472 4.636 11.293 1.00 98.50 90 GLU A C 1
ATOM 708 O O . GLU A 1 90 ? 0.887 4.277 12.317 1.00 98.50 90 GLU A O 1
ATOM 713 N N . LEU A 1 91 ? 0.909 5.494 10.434 1.00 98.56 91 LEU A N 1
ATOM 714 C CA . LEU A 1 91 ? -0.392 6.127 10.685 1.00 98.56 91 LEU A CA 1
ATOM 715 C C . LEU A 1 91 ? -1.533 5.107 10.822 1.00 98.56 91 LEU A C 1
ATOM 717 O O . LEU A 1 91 ? -2.417 5.253 11.672 1.00 98.56 91 LEU A O 1
ATOM 721 N N . VAL A 1 92 ? -1.547 4.079 9.970 1.00 98.31 92 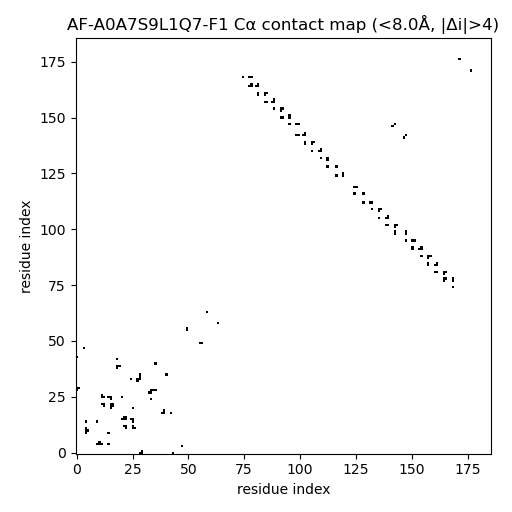VAL A N 1
ATOM 722 C CA . VAL A 1 92 ? -2.558 3.010 10.017 1.00 98.31 92 VAL A CA 1
ATOM 723 C C . VAL A 1 92 ? -2.363 2.150 11.264 1.00 98.31 92 VAL A C 1
ATOM 725 O O . VAL A 1 92 ? -3.348 1.793 11.914 1.00 98.31 92 VAL A O 1
ATOM 728 N N . HIS A 1 93 ? -1.113 1.866 11.626 1.00 98.56 93 HIS A N 1
ATOM 729 C CA . HIS A 1 93 ? -0.759 1.076 12.796 1.00 98.56 93 HIS A CA 1
ATOM 730 C C . HIS A 1 93 ? -1.197 1.768 14.091 1.00 98.56 93 HIS A C 1
ATOM 732 O O . HIS A 1 93 ? -1.917 1.174 14.894 1.00 98.56 93 HIS A O 1
ATOM 738 N N . GLU A 1 94 ? -0.881 3.055 14.262 1.00 98.56 94 GLU A N 1
ATOM 739 C CA . GLU A 1 94 ? -1.346 3.832 15.415 1.00 98.56 94 GLU A CA 1
ATOM 740 C C . GLU A 1 94 ? -2.874 3.876 15.507 1.00 98.56 94 GLU A C 1
ATOM 742 O O . GLU A 1 94 ? -3.453 3.731 16.588 1.00 98.56 94 GLU A O 1
ATOM 747 N N . LYS A 1 95 ? -3.552 4.074 14.369 1.00 98.31 95 LYS A N 1
ATOM 748 C CA . LYS A 1 95 ? -5.017 4.086 14.317 1.00 98.31 95 LYS A CA 1
ATOM 749 C C . LYS A 1 95 ? -5.599 2.750 14.780 1.00 98.31 95 LYS A C 1
ATOM 751 O O . LYS A 1 95 ? -6.589 2.745 15.515 1.00 98.31 95 LYS A O 1
ATOM 756 N N . LEU A 1 96 ? -5.003 1.639 14.354 1.00 98.44 96 LEU A N 1
ATOM 757 C CA . LEU A 1 96 ? -5.411 0.296 14.750 1.00 98.44 96 LEU A CA 1
ATOM 758 C C . LEU A 1 96 ? -5.218 0.070 16.254 1.00 98.44 96 LEU A C 1
ATOM 760 O O . LEU A 1 96 ? -6.157 -0.384 16.906 1.00 98.44 96 LEU A O 1
ATOM 764 N N . LEU A 1 97 ? -4.067 0.452 16.816 1.00 98.56 97 LEU A N 1
ATOM 765 C CA . LEU A 1 97 ? -3.805 0.338 18.256 1.00 98.56 97 LEU A CA 1
ATOM 766 C C . LEU A 1 97 ? -4.848 1.099 19.081 1.00 98.56 97 LEU A C 1
ATOM 768 O O . LEU A 1 97 ? -5.506 0.519 19.946 1.00 98.56 97 LEU A O 1
ATOM 772 N N . ARG A 1 98 ? -5.095 2.373 18.747 1.00 98.31 98 ARG A N 1
ATOM 773 C CA . ARG A 1 98 ? -6.124 3.180 19.427 1.00 98.31 98 ARG A CA 1
ATOM 774 C C . ARG A 1 98 ? -7.511 2.542 19.305 1.00 98.31 98 ARG A C 1
ATOM 776 O O . ARG A 1 98 ? -8.284 2.544 20.261 1.00 98.31 98 ARG A O 1
ATOM 783 N N . MET A 1 99 ? -7.846 1.982 18.141 1.00 98.31 99 MET A N 1
ATOM 784 C CA . MET A 1 99 ? -9.124 1.297 17.927 1.00 98.31 99 MET A CA 1
ATOM 785 C C . MET A 1 99 ? -9.261 0.043 18.803 1.00 98.31 99 MET A C 1
ATOM 787 O O . MET A 1 99 ? -10.321 -0.167 19.395 1.00 98.31 99 MET A O 1
ATOM 791 N N . GLN A 1 100 ? -8.201 -0.758 18.922 1.00 98.25 100 GLN A N 1
ATOM 792 C CA . GLN A 1 100 ? -8.165 -1.958 19.761 1.00 98.25 100 GLN A CA 1
ATOM 793 C C . GLN A 1 100 ? -8.304 -1.621 21.250 1.00 98.25 100 GLN A C 1
ATOM 795 O O . GLN A 1 100 ? -9.084 -2.263 21.957 1.00 98.25 100 GLN A O 1
ATOM 800 N N . GLU A 1 101 ? -7.623 -0.577 21.722 1.00 98.31 101 GLU A N 1
ATOM 801 C CA . GLU A 1 101 ? -7.746 -0.086 23.099 1.00 98.31 101 GLU A CA 1
ATOM 802 C C . GLU A 1 101 ? -9.175 0.370 23.415 1.00 98.31 101 GLU A C 1
ATOM 804 O O . GLU A 1 101 ? -9.768 -0.041 24.418 1.00 98.31 101 GLU A O 1
ATOM 809 N N . VAL A 1 102 ? -9.767 1.183 22.532 1.00 97.81 102 VAL A N 1
ATOM 810 C CA . VAL A 1 102 ? -11.153 1.647 22.678 1.00 97.81 102 VAL A CA 1
ATOM 811 C C . VAL A 1 102 ? -12.118 0.463 22.677 1.00 97.81 102 VAL A C 1
ATOM 813 O O . VAL A 1 102 ? -13.034 0.423 23.505 1.00 97.81 102 VAL A O 1
ATOM 816 N N . TYR A 1 103 ? -11.918 -0.519 21.798 1.00 98.19 103 TYR A N 1
ATOM 817 C CA . TYR A 1 103 ? -12.738 -1.726 21.752 1.00 98.19 103 TYR A CA 1
ATOM 818 C C . TYR A 1 103 ? -12.653 -2.518 23.065 1.00 98.19 103 TYR A C 1
ATOM 820 O O . TYR A 1 103 ? -13.686 -2.828 23.661 1.00 98.19 103 TYR A O 1
ATOM 828 N N . ALA A 1 104 ? -11.445 -2.766 23.579 1.00 98.00 104 ALA A N 1
ATOM 829 C CA . ALA A 1 104 ? -11.234 -3.485 24.835 1.00 98.00 104 ALA A CA 1
ATOM 830 C C . ALA A 1 104 ? -11.881 -2.771 26.037 1.00 98.00 104 ALA A C 1
ATOM 832 O O . ALA A 1 104 ? -12.536 -3.408 26.868 1.00 98.00 104 ALA A O 1
ATOM 833 N N . CYS A 1 105 ? -11.750 -1.445 26.122 1.00 97.94 105 CYS A N 1
ATOM 834 C CA . CYS A 1 105 ? -12.383 -0.639 27.166 1.00 97.94 105 CYS A CA 1
ATOM 835 C C . CYS A 1 105 ? -13.915 -0.709 27.103 1.00 97.94 105 CYS A C 1
ATOM 837 O O . CYS A 1 105 ? -14.563 -0.930 28.129 1.00 97.94 105 CYS A O 1
ATOM 839 N N . ASN A 1 106 ? -14.509 -0.583 25.912 1.00 97.81 106 ASN A N 1
ATOM 840 C CA . ASN A 1 106 ? -15.962 -0.701 25.763 1.00 97.81 106 ASN A CA 1
ATOM 841 C C . ASN A 1 106 ? -16.451 -2.130 26.032 1.00 97.81 106 ASN A C 1
ATOM 843 O O . ASN A 1 106 ? -17.517 -2.302 26.611 1.00 97.81 106 ASN A O 1
ATOM 847 N N . GLN A 1 107 ? -15.667 -3.159 25.706 1.00 97.94 107 GLN A N 1
ATOM 848 C CA . GLN A 1 107 ? -16.035 -4.540 26.013 1.00 97.94 107 GLN A CA 1
ATOM 849 C C . GLN A 1 107 ? -16.120 -4.774 27.530 1.00 97.94 107 GLN A C 1
ATOM 851 O O . GLN A 1 107 ? -17.051 -5.423 28.005 1.00 97.94 107 GLN A O 1
ATOM 856 N N . LYS A 1 108 ? -15.180 -4.212 28.303 1.00 98.25 108 LYS A N 1
ATOM 857 C CA . LYS A 1 108 ? -15.225 -4.236 29.776 1.00 98.25 108 LYS A CA 1
ATOM 858 C C . LYS A 1 108 ? -16.447 -3.485 30.313 1.00 98.25 108 LYS A C 1
ATOM 860 O O . LYS A 1 108 ? -17.151 -4.018 31.167 1.00 98.25 108 LYS A O 1
ATOM 865 N N . LEU A 1 109 ? -16.727 -2.289 29.785 1.00 97.50 109 LEU A N 1
ATOM 866 C CA . LEU A 1 109 ? -17.904 -1.501 30.168 1.00 97.50 109 LEU A CA 1
ATOM 867 C C . LEU A 1 109 ? -19.209 -2.258 29.892 1.00 97.50 109 LEU A C 1
ATOM 869 O O . LEU A 1 109 ? -20.088 -2.290 30.746 1.00 97.50 109 LEU A O 1
ATOM 873 N N . TRP A 1 110 ? -19.322 -2.898 28.730 1.00 98.00 110 TRP A N 1
ATOM 874 C CA . TRP A 1 110 ? -20.501 -3.674 28.362 1.00 98.00 110 TRP A CA 1
ATOM 875 C C . TRP A 1 110 ? -20.762 -4.830 29.337 1.00 98.00 110 TRP A C 1
ATOM 877 O O . TRP A 1 110 ? -21.895 -5.015 29.780 1.00 98.00 110 TRP A O 1
ATOM 887 N N . ARG A 1 111 ? -19.712 -5.562 29.743 1.00 98.12 111 ARG A N 1
ATOM 888 C CA . ARG A 1 111 ? -19.830 -6.619 30.767 1.00 98.12 111 ARG A CA 1
ATOM 889 C C . ARG A 1 111 ? -20.339 -6.060 32.096 1.00 98.12 111 ARG A C 1
ATOM 891 O O . ARG A 1 111 ? -21.294 -6.600 32.644 1.00 98.12 111 ARG A O 1
ATOM 898 N N . LEU A 1 112 ? -19.769 -4.945 32.560 1.00 97.81 112 LEU A N 1
ATOM 899 C CA . LEU A 1 112 ? -20.196 -4.291 33.800 1.00 97.81 112 LEU A CA 1
ATOM 900 C C . LEU A 1 112 ? -21.667 -3.847 33.741 1.00 97.81 112 LEU A C 1
ATOM 902 O O . LEU A 1 112 ? -22.419 -4.070 34.686 1.00 97.81 112 LEU A O 1
ATOM 906 N N . LEU A 1 113 ? -22.096 -3.236 32.633 1.00 96.44 113 LEU A N 1
ATOM 907 C CA . LEU A 1 113 ? -23.485 -2.803 32.454 1.00 96.44 113 LEU A CA 1
ATOM 908 C C . LEU A 1 113 ? -24.456 -3.990 32.498 1.00 96.44 113 LEU A C 1
ATOM 910 O O . LEU A 1 113 ? -25.509 -3.886 33.128 1.00 96.44 113 LEU A O 1
ATOM 914 N N . ASN A 1 114 ? -24.088 -5.123 31.895 1.00 96.12 114 ASN A N 1
ATOM 915 C CA . ASN A 1 114 ? -24.883 -6.348 31.961 1.00 96.12 114 ASN A CA 1
ATOM 916 C C . ASN A 1 114 ? -24.994 -6.885 33.391 1.00 96.12 114 ASN A C 1
ATOM 918 O O . ASN A 1 114 ? -26.099 -7.189 33.836 1.00 96.12 114 ASN A O 1
ATOM 922 N N . GLU A 1 115 ? -23.887 -6.946 34.133 1.00 96.75 115 GLU A N 1
ATOM 923 C CA . GLU A 1 115 ? -23.891 -7.382 35.533 1.00 96.75 115 GLU A CA 1
ATOM 924 C C . GLU A 1 115 ? -24.770 -6.470 36.401 1.00 96.75 115 GLU A C 1
ATOM 926 O O . GLU A 1 115 ? -25.634 -6.948 37.142 1.00 96.75 115 GLU A O 1
ATOM 931 N N . LEU A 1 116 ? -24.629 -5.148 36.263 1.00 94.94 116 LEU A N 1
ATOM 932 C CA . LEU A 1 116 ? -25.462 -4.177 36.977 1.00 94.94 116 LEU A CA 1
ATOM 933 C C . LEU A 1 116 ? -26.947 -4.355 36.650 1.00 94.94 116 LEU A C 1
ATOM 935 O O . LEU A 1 116 ? -27.776 -4.362 37.557 1.00 94.94 116 LEU A O 1
ATOM 939 N N . LYS A 1 117 ? -27.291 -4.569 35.376 1.00 94.69 117 LYS A N 1
ATOM 940 C CA . LYS A 1 117 ? -28.669 -4.818 34.927 1.00 94.69 117 LYS A CA 1
ATOM 941 C C . LYS A 1 117 ? -29.236 -6.121 35.496 1.00 94.69 117 LYS A C 1
ATOM 943 O O . LYS A 1 117 ? -30.423 -6.192 35.809 1.00 94.69 117 LYS A O 1
ATOM 948 N N . THR A 1 118 ? -28.403 -7.152 35.651 1.00 94.62 118 THR A N 1
ATOM 949 C CA . THR A 1 118 ? -28.829 -8.420 36.260 1.00 94.62 118 THR A CA 1
ATOM 950 C C . THR A 1 118 ? -29.034 -8.322 37.769 1.00 94.62 118 THR A C 1
ATOM 952 O O . THR A 1 118 ? -29.976 -8.935 38.273 1.00 94.62 118 THR A O 1
ATOM 955 N N . ASN A 1 119 ? -28.207 -7.536 38.466 1.00 95.19 119 ASN A N 1
ATOM 956 C CA . ASN A 1 119 ? -28.201 -7.442 39.928 1.00 95.19 119 ASN A CA 1
ATOM 957 C C . ASN A 1 119 ? -29.156 -6.367 40.480 1.00 95.19 119 ASN A C 1
ATOM 959 O O . ASN A 1 119 ? -29.734 -6.552 41.547 1.00 95.19 119 ASN A O 1
ATOM 963 N N . LEU A 1 120 ? -29.364 -5.259 39.763 1.00 91.75 120 LEU A N 1
ATOM 964 C CA . LEU A 1 120 ? -30.187 -4.125 40.205 1.00 91.75 120 LEU A CA 1
ATOM 965 C C . LEU A 1 120 ? -31.572 -4.149 39.546 1.00 91.75 120 LEU A C 1
ATOM 967 O O . LEU A 1 120 ? -31.918 -3.284 38.741 1.00 91.75 120 LEU A O 1
ATOM 971 N N . LYS A 1 121 ? -32.375 -5.165 39.876 1.00 90.25 121 LYS A N 1
ATOM 972 C CA . LYS A 1 121 ? -33.765 -5.280 39.402 1.00 90.25 121 LYS A CA 1
ATOM 973 C C . LYS A 1 121 ? -34.743 -4.554 40.337 1.00 90.25 121 LYS A C 1
ATOM 975 O O . LYS A 1 121 ? -34.513 -4.449 41.538 1.00 90.25 121 LYS A O 1
ATOM 980 N N . GLY A 1 122 ? -35.873 -4.102 39.790 1.00 87.81 122 GLY A N 1
ATOM 981 C CA . GLY A 1 122 ? -36.972 -3.517 40.567 1.00 87.81 122 GLY A CA 1
ATOM 982 C C . GLY A 1 122 ? -36.773 -2.029 40.904 1.00 87.81 122 GLY A C 1
ATOM 983 O O . GLY A 1 122 ? -36.220 -1.301 40.083 1.00 87.81 122 GLY A O 1
ATOM 984 N N . PRO A 1 123 ? -37.213 -1.550 42.085 1.00 83.88 123 PRO A N 1
ATOM 985 C CA . PRO A 1 123 ? -37.163 -0.128 42.455 1.00 83.88 123 PRO A CA 1
ATOM 986 C C . PRO A 1 123 ? -35.753 0.483 42.479 1.00 83.88 123 PRO A C 1
ATOM 988 O O . PRO A 1 123 ? -35.614 1.698 42.395 1.00 83.88 123 PRO A O 1
ATOM 991 N N . GLY A 1 124 ? -34.710 -0.348 42.593 1.00 83.25 124 GLY A N 1
ATOM 992 C CA . GLY A 1 124 ? -33.304 0.069 42.542 1.00 83.25 124 GLY A CA 1
ATOM 993 C C . GLY A 1 124 ? -32.699 0.109 41.134 1.00 83.25 124 GLY A C 1
ATOM 994 O O . GLY A 1 124 ? -31.501 0.359 41.001 1.00 83.25 124 GLY A O 1
ATOM 995 N N . ALA A 1 125 ? -33.482 -0.166 40.085 1.00 89.75 125 ALA A N 1
ATOM 996 C CA . ALA A 1 125 ? -32.994 -0.146 38.714 1.00 89.75 125 ALA A CA 1
ATOM 997 C C . ALA A 1 125 ? -32.629 1.280 38.291 1.00 89.75 125 ALA A C 1
ATOM 999 O O . ALA A 1 125 ? -33.448 2.198 38.343 1.00 89.75 125 ALA A O 1
ATOM 1000 N N . ASN A 1 126 ? -31.394 1.464 37.830 1.00 92.12 126 ASN A N 1
ATOM 1001 C CA . ASN A 1 126 ? -30.945 2.750 37.326 1.00 92.12 126 ASN A CA 1
ATOM 1002 C C . ASN A 1 126 ? -31.400 2.925 35.857 1.00 92.12 126 ASN A C 1
ATOM 1004 O O . ASN A 1 126 ? -30.933 2.176 34.990 1.00 92.12 126 ASN A O 1
ATOM 1008 N N . PRO A 1 127 ? -32.255 3.919 35.539 1.00 91.38 127 PRO A N 1
ATOM 1009 C CA . PRO A 1 127 ? -32.781 4.119 34.186 1.00 91.38 127 PRO A CA 1
ATOM 1010 C C . PRO A 1 127 ? -31.698 4.497 33.162 1.00 91.38 127 PRO A C 1
ATOM 1012 O O . PRO A 1 127 ? -31.876 4.284 31.963 1.00 91.38 127 PRO A O 1
ATOM 1015 N N . PHE A 1 128 ? -30.547 5.009 33.606 1.00 95.19 128 PHE A N 1
ATOM 1016 C CA . PHE A 1 128 ? -29.449 5.406 32.725 1.00 95.19 128 PHE A CA 1
ATOM 1017 C C . PHE A 1 128 ? -28.643 4.221 32.175 1.00 95.19 128 PHE A C 1
ATOM 1019 O O . PHE A 1 128 ? -27.923 4.395 31.191 1.00 95.19 128 PHE A O 1
ATOM 1026 N N . ILE A 1 129 ? -28.775 3.017 32.751 1.00 95.19 129 ILE A N 1
ATOM 1027 C CA . ILE A 1 129 ? -28.044 1.824 32.286 1.00 95.19 129 ILE A CA 1
ATOM 1028 C C . ILE A 1 129 ? -28.359 1.535 30.814 1.00 95.19 129 ILE A C 1
ATOM 1030 O O . ILE A 1 129 ? -27.437 1.300 30.038 1.00 95.19 129 ILE A O 1
ATOM 1034 N N . GLY A 1 130 ? -29.628 1.633 30.404 1.00 93.81 130 GLY A N 1
ATOM 1035 C CA . GLY A 1 130 ? -30.022 1.393 29.011 1.00 93.81 130 GLY A CA 1
ATOM 1036 C C . GLY A 1 130 ? -29.420 2.406 28.030 1.00 93.81 130 GLY A C 1
ATOM 1037 O O . GLY A 1 130 ? -28.989 2.039 26.940 1.00 93.81 130 GLY A O 1
ATOM 1038 N N . VAL A 1 131 ? -29.308 3.677 28.428 1.00 96.12 131 VAL A N 1
ATOM 1039 C CA . VAL A 1 131 ? -28.681 4.721 27.595 1.00 96.12 131 VAL A CA 1
ATOM 1040 C C . VAL A 1 131 ? -27.182 4.458 27.424 1.00 96.12 131 VAL A C 1
ATOM 1042 O O . VAL A 1 131 ? -26.639 4.606 26.327 1.00 96.12 131 VAL A O 1
ATOM 1045 N N . LEU A 1 132 ? -26.504 4.049 28.501 1.00 97.12 132 LEU A N 1
ATOM 1046 C CA . LEU A 1 132 ? -25.087 3.688 28.455 1.00 97.12 132 LEU A CA 1
ATOM 1047 C C . LEU A 1 132 ? -24.842 2.425 27.624 1.00 97.12 132 LEU A C 1
ATOM 1049 O O . LEU A 1 132 ? -23.849 2.371 26.903 1.00 97.12 132 LEU A O 1
ATOM 1053 N N . GLU A 1 133 ? -25.750 1.450 27.686 1.00 97.50 133 GLU A N 1
ATOM 1054 C CA . GLU A 1 133 ? -25.707 0.216 26.895 1.00 97.50 133 GLU A CA 1
ATOM 1055 C C . GLU A 1 133 ? -25.739 0.524 25.395 1.00 97.50 133 GLU A C 1
ATOM 1057 O O . GLU A 1 133 ? -24.829 0.113 24.677 1.00 97.50 133 GLU A O 1
ATOM 1062 N N . VAL A 1 134 ? -26.706 1.328 24.934 1.00 97.69 134 VAL A N 1
ATOM 1063 C CA . VAL A 1 134 ? -26.803 1.739 23.521 1.00 97.69 134 VAL A CA 1
ATOM 1064 C C . VAL A 1 134 ? -25.525 2.448 23.069 1.00 97.69 134 VAL A C 1
ATOM 1066 O O . VAL A 1 134 ? -24.906 2.043 22.087 1.00 97.69 134 VAL A O 1
ATOM 1069 N N . ARG A 1 135 ? -25.052 3.440 23.837 1.00 98.12 135 ARG A N 1
ATOM 1070 C CA . ARG A 1 135 ? -23.816 4.170 23.509 1.00 98.12 135 ARG A CA 1
ATOM 1071 C C . ARG A 1 135 ? -22.589 3.251 23.464 1.00 98.12 135 ARG A C 1
ATOM 1073 O O . ARG A 1 135 ? -21.687 3.465 22.656 1.00 98.12 135 ARG A O 1
ATOM 1080 N N . CYS A 1 136 ? -22.514 2.271 24.362 1.00 98.00 136 CYS A N 1
ATOM 1081 C CA . CYS A 1 136 ? -21.421 1.307 24.404 1.00 98.00 136 CYS A CA 1
ATOM 1082 C C . CYS A 1 136 ? -21.440 0.396 23.169 1.00 98.00 136 CYS A C 1
ATOM 1084 O O . CYS A 1 136 ? -20.398 0.201 22.543 1.00 98.00 136 CYS A O 1
ATOM 1086 N N . LEU A 1 137 ? -22.620 -0.090 22.774 1.00 97.50 137 LEU A N 1
ATOM 1087 C CA . LEU A 1 137 ? -22.806 -0.900 21.569 1.00 97.50 137 LEU A CA 1
ATOM 1088 C C . LEU A 1 137 ? -22.451 -0.128 20.293 1.00 97.50 137 LEU A C 1
ATOM 1090 O O . LEU A 1 137 ? -21.746 -0.668 19.442 1.00 97.50 137 LEU A O 1
ATOM 1094 N N . ASP A 1 138 ? -22.843 1.144 20.186 1.00 98.19 138 ASP A N 1
ATOM 1095 C CA . ASP A 1 138 ? -22.471 1.998 19.051 1.00 98.19 138 ASP A CA 1
ATOM 1096 C C . ASP A 1 138 ? -20.948 2.140 18.923 1.00 98.19 138 ASP A C 1
ATOM 1098 O O . ASP A 1 138 ? -20.388 2.022 17.830 1.00 98.19 138 ASP A O 1
ATOM 1102 N N . LYS A 1 139 ? -20.248 2.329 20.050 1.00 97.62 139 LYS A N 1
ATOM 1103 C CA . LYS A 1 139 ? -18.779 2.388 20.076 1.00 97.62 139 LYS A CA 1
ATOM 1104 C C . LYS A 1 139 ? -18.130 1.047 19.741 1.00 97.62 139 LYS A C 1
ATOM 1106 O O . LYS A 1 139 ? -17.160 1.024 18.989 1.00 97.62 139 LYS A O 1
ATOM 1111 N N . LEU A 1 140 ? -18.657 -0.061 20.266 1.00 97.88 140 LEU A N 1
ATOM 1112 C CA . LEU A 1 140 ? -18.178 -1.406 19.930 1.00 97.88 140 LEU A CA 1
ATOM 1113 C C . LEU A 1 140 ? -18.330 -1.694 18.438 1.00 97.88 140 LEU A C 1
ATOM 1115 O O . LEU A 1 140 ? -17.426 -2.271 17.846 1.00 97.88 140 LEU A O 1
ATOM 1119 N N . LYS A 1 141 ? -19.428 -1.246 17.821 1.00 97.69 141 LYS A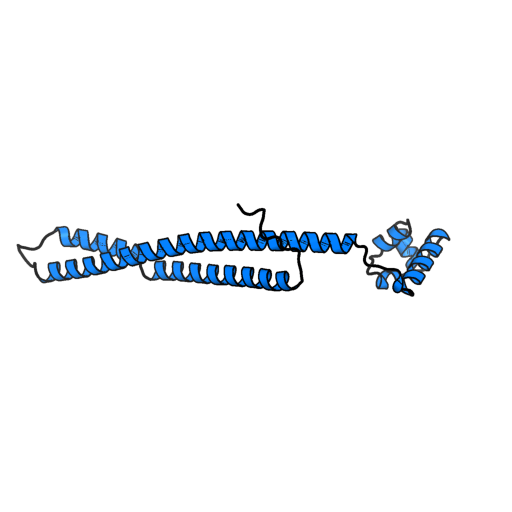 N 1
ATOM 1120 C CA . LYS A 1 141 ? -19.649 -1.358 16.378 1.00 97.69 141 LYS A CA 1
ATOM 1121 C C . LYS A 1 141 ? -18.661 -0.498 15.587 1.00 97.69 141 LYS A C 1
ATOM 1123 O O . LYS A 1 141 ? -18.072 -0.981 14.625 1.00 97.69 141 LYS A O 1
ATOM 1128 N N . ALA A 1 142 ? -18.443 0.750 16.005 1.00 96.94 142 ALA A N 1
ATOM 1129 C CA . ALA A 1 142 ? -17.504 1.665 15.349 1.00 96.94 142 ALA A CA 1
ATOM 1130 C C . ALA A 1 142 ? -16.039 1.191 15.418 1.00 96.94 142 ALA A C 1
ATOM 1132 O O . ALA A 1 142 ? -15.255 1.482 14.517 1.00 96.94 142 ALA A O 1
ATOM 1133 N N . CYS A 1 143 ? -15.676 0.447 16.465 1.00 97.50 143 CYS A N 1
ATOM 1134 C CA . CYS A 1 143 ? -14.349 -0.146 16.653 1.00 97.50 143 CYS A CA 1
ATOM 1135 C C . CYS A 1 143 ? -14.355 -1.673 16.474 1.00 97.50 143 CYS A C 1
ATOM 1137 O O . CYS A 1 143 ? -13.485 -2.355 17.017 1.00 97.50 143 CYS A O 1
ATOM 1139 N N . GLY A 1 144 ? -15.357 -2.211 15.775 1.00 96.31 144 GLY A N 1
ATOM 1140 C CA . GLY A 1 144 ? -15.597 -3.647 15.676 1.00 96.31 144 GLY A CA 1
ATOM 1141 C C . GLY A 1 144 ? -14.500 -4.401 14.929 1.00 96.31 144 GLY A C 1
ATOM 1142 O O . GLY A 1 144 ? -13.648 -3.809 14.263 1.00 96.31 144 GLY A O 1
ATOM 1143 N N . LEU A 1 145 ? -14.558 -5.732 15.014 1.00 96.12 145 LEU A N 1
ATOM 1144 C CA . LEU A 1 145 ? -13.595 -6.625 14.363 1.00 96.12 145 LEU A CA 1
ATOM 1145 C C . LEU A 1 145 ? -13.485 -6.360 12.859 1.00 96.12 145 LEU A C 1
ATOM 1147 O O . LEU A 1 145 ? -12.374 -6.313 12.351 1.00 96.12 145 LEU A O 1
ATOM 1151 N N . ASP A 1 146 ? -14.594 -6.087 12.171 1.00 97.38 146 ASP A N 1
ATOM 1152 C CA . ASP A 1 146 ? -14.589 -5.809 10.728 1.00 97.38 146 ASP A CA 1
ATOM 1153 C C . ASP A 1 146 ? -13.696 -4.609 10.368 1.00 97.38 146 ASP A C 1
ATOM 1155 O O . ASP A 1 146 ? -12.926 -4.655 9.409 1.00 97.38 146 ASP A O 1
ATOM 1159 N N . GLN A 1 147 ? -13.752 -3.540 11.172 1.00 97.88 147 GLN A N 1
ATOM 1160 C CA . GLN A 1 147 ? -12.926 -2.345 10.974 1.00 97.88 147 GLN A CA 1
ATOM 1161 C C . GLN A 1 147 ? -11.453 -2.627 11.284 1.00 97.88 147 GLN A C 1
ATOM 1163 O O . GLN A 1 147 ? -10.568 -2.182 10.554 1.00 97.88 147 GLN A O 1
ATOM 1168 N N . GLN A 1 148 ? -11.181 -3.396 12.341 1.00 98.25 148 GLN A N 1
ATOM 1169 C CA . GLN A 1 148 ? -9.819 -3.794 12.695 1.00 98.25 148 GLN A CA 1
ATOM 1170 C C . GLN A 1 148 ? -9.202 -4.701 11.621 1.00 98.25 148 GLN A C 1
ATOM 1172 O O . GLN A 1 148 ? -8.055 -4.492 11.237 1.00 98.25 148 GLN A O 1
ATOM 1177 N N . VAL A 1 149 ? -9.964 -5.657 11.081 1.00 98.44 149 VAL A N 1
ATOM 1178 C CA . VAL A 1 149 ? -9.540 -6.542 9.983 1.00 98.44 149 VAL A CA 1
ATOM 1179 C C . VAL A 1 149 ? -9.236 -5.736 8.724 1.00 98.44 149 VAL A C 1
ATOM 1181 O O . VAL A 1 149 ? -8.218 -5.984 8.082 1.00 98.44 149 VAL A O 1
ATOM 1184 N N . ALA A 1 150 ? -10.054 -4.733 8.395 1.00 98.38 150 ALA A N 1
ATOM 1185 C CA . ALA A 1 150 ? -9.777 -3.845 7.268 1.00 98.38 150 ALA A CA 1
ATOM 1186 C C . ALA A 1 150 ? -8.443 -3.092 7.435 1.00 98.38 150 ALA A C 1
ATOM 1188 O O . ALA A 1 150 ? -7.662 -3.011 6.487 1.00 98.38 150 ALA A O 1
ATOM 1189 N N . LEU A 1 151 ? -8.143 -2.589 8.640 1.00 98.31 151 LEU A N 1
ATOM 1190 C CA . LEU A 1 151 ? -6.861 -1.934 8.930 1.00 98.31 151 LEU A CA 1
ATOM 1191 C C . LEU A 1 151 ? -5.686 -2.922 8.894 1.00 98.31 151 LEU A C 1
ATOM 1193 O O . LEU A 1 151 ? -4.650 -2.598 8.324 1.00 98.31 151 LEU A O 1
ATOM 1197 N N . HIS A 1 152 ? -5.845 -4.133 9.434 1.00 98.56 152 HIS A N 1
ATOM 1198 C CA . HIS A 1 152 ? -4.831 -5.189 9.334 1.00 98.56 152 HIS A CA 1
ATOM 1199 C C . HIS A 1 152 ? -4.530 -5.564 7.882 1.00 98.56 152 HIS A C 1
ATOM 1201 O O . HIS A 1 152 ? -3.368 -5.702 7.511 1.00 98.56 152 HIS A O 1
ATOM 1207 N N . HIS A 1 153 ? -5.561 -5.695 7.047 1.00 98.50 153 HIS A N 1
ATOM 1208 C CA . HIS A 1 153 ? -5.380 -5.950 5.624 1.00 98.50 153 HIS A CA 1
ATOM 1209 C C . HIS A 1 153 ? -4.629 -4.802 4.940 1.00 98.50 153 HIS A C 1
ATOM 1211 O O . HIS A 1 153 ? -3.713 -5.045 4.160 1.00 98.50 153 HIS A O 1
ATOM 1217 N N . GLN A 1 154 ? -4.966 -3.553 5.275 1.00 98.50 154 GLN A N 1
ATOM 1218 C CA . GLN A 1 154 ? -4.256 -2.386 4.761 1.00 98.50 154 GLN A CA 1
ATOM 1219 C C . GLN A 1 154 ? -2.774 -2.374 5.170 1.00 98.50 154 GLN A C 1
ATOM 1221 O O . GLN A 1 154 ? -1.938 -2.026 4.339 1.00 98.50 154 GLN A O 1
ATOM 1226 N N . LEU A 1 155 ? -2.442 -2.757 6.408 1.00 98.50 155 LEU A N 1
ATOM 1227 C CA . LEU A 1 155 ? -1.049 -2.905 6.850 1.00 98.50 155 LEU A CA 1
ATOM 1228 C C . LEU A 1 155 ? -0.323 -3.980 6.038 1.00 98.50 155 LEU A C 1
ATOM 1230 O O . LEU A 1 155 ? 0.732 -3.697 5.490 1.00 98.50 155 LEU A O 1
ATOM 1234 N N . ALA A 1 156 ? -0.937 -5.151 5.850 1.00 98.44 156 ALA A N 1
ATOM 1235 C CA . ALA A 1 156 ? -0.335 -6.239 5.080 1.00 98.44 156 ALA A CA 1
ATOM 1236 C C . ALA A 1 156 ? -0.042 -5.857 3.615 1.00 98.44 156 ALA A C 1
ATOM 1238 O O . ALA A 1 156 ? 0.958 -6.293 3.049 1.00 98.44 156 ALA A O 1
ATOM 1239 N N . ILE A 1 157 ? -0.898 -5.034 2.994 1.00 98.25 157 ILE A N 1
ATOM 1240 C CA . ILE A 1 157 ? -0.636 -4.495 1.650 1.00 98.25 157 ILE A CA 1
ATOM 1241 C C . ILE A 1 157 ? 0.590 -3.575 1.671 1.00 98.25 157 ILE A C 1
ATOM 1243 O O . ILE A 1 157 ? 1.459 -3.711 0.816 1.00 98.25 157 ILE A O 1
ATOM 1247 N N . LEU A 1 158 ? 0.677 -2.666 2.648 1.00 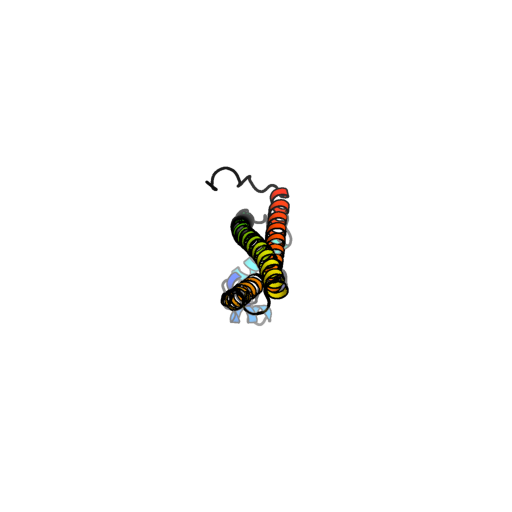98.00 158 LEU A N 1
ATOM 1248 C CA . LEU A 1 158 ? 1.810 -1.744 2.773 1.00 98.00 158 LEU A CA 1
ATOM 1249 C C . LEU A 1 158 ? 3.121 -2.489 3.047 1.00 98.00 158 LEU A C 1
ATOM 1251 O O . LEU A 1 158 ? 4.132 -2.162 2.434 1.00 98.00 158 LEU A O 1
ATOM 1255 N N . ASP A 1 159 ? 3.093 -3.527 3.883 1.00 98.00 159 ASP A N 1
ATOM 1256 C CA . ASP A 1 159 ? 4.250 -4.390 4.139 1.00 98.00 159 ASP A CA 1
ATOM 1257 C C . ASP A 1 159 ? 4.749 -5.057 2.852 1.00 98.00 159 ASP A C 1
ATOM 1259 O O . ASP A 1 159 ? 5.950 -5.082 2.580 1.00 98.00 159 ASP A O 1
ATOM 1263 N N . ALA A 1 160 ? 3.829 -5.564 2.026 1.00 97.88 160 ALA A N 1
ATOM 1264 C CA . ALA A 1 160 ? 4.170 -6.169 0.743 1.00 97.88 160 ALA A CA 1
ATOM 1265 C C . ALA A 1 160 ? 4.738 -5.143 -0.255 1.00 97.88 160 ALA A C 1
ATOM 1267 O O . ALA A 1 160 ? 5.723 -5.434 -0.937 1.00 97.88 160 ALA A O 1
ATOM 1268 N N . GLU A 1 161 ? 4.157 -3.940 -0.327 1.00 96.75 161 GLU A N 1
ATOM 1269 C CA . GLU A 1 161 ? 4.660 -2.836 -1.158 1.00 96.75 161 GLU A CA 1
ATOM 1270 C C . GLU A 1 161 ? 6.080 -2.428 -0.740 1.00 96.75 161 GLU A C 1
ATOM 1272 O O . GLU A 1 161 ? 6.975 -2.337 -1.583 1.00 96.75 161 GLU A O 1
ATOM 1277 N N . MET A 1 162 ? 6.308 -2.242 0.563 1.00 97.12 162 MET A N 1
ATOM 1278 C CA . MET A 1 162 ? 7.614 -1.897 1.124 1.00 97.12 162 MET A CA 1
ATOM 1279 C C . MET A 1 162 ? 8.651 -2.993 0.866 1.00 97.12 162 MET A C 1
ATOM 1281 O O . MET A 1 162 ? 9.764 -2.690 0.436 1.00 97.12 162 MET A O 1
ATOM 1285 N N . ALA A 1 163 ? 8.292 -4.263 1.076 1.00 97.31 163 ALA A N 1
ATOM 1286 C CA . ALA A 1 163 ? 9.178 -5.396 0.827 1.00 97.31 163 ALA A CA 1
ATOM 1287 C C . ALA A 1 163 ? 9.563 -5.506 -0.656 1.00 97.31 163 ALA A C 1
ATOM 1289 O O . ALA A 1 163 ? 10.738 -5.684 -0.972 1.00 97.31 163 ALA A O 1
ATOM 1290 N N . SER A 1 164 ? 8.599 -5.339 -1.568 1.00 97.00 164 SER A N 1
ATOM 1291 C CA . SER A 1 164 ? 8.858 -5.368 -3.009 1.00 97.00 164 SER A CA 1
ATOM 1292 C C . SER A 1 164 ? 9.741 -4.203 -3.459 1.00 97.00 164 SER A C 1
ATOM 1294 O O . SER A 1 164 ? 10.663 -4.419 -4.243 1.00 97.00 164 SER A O 1
ATOM 1296 N N . ALA A 1 165 ? 9.487 -2.983 -2.973 1.00 95.06 165 ALA A N 1
ATOM 1297 C CA . ALA A 1 165 ? 10.305 -1.819 -3.306 1.00 95.06 165 ALA A CA 1
ATOM 1298 C C . ALA A 1 165 ? 11.746 -1.994 -2.811 1.00 95.06 165 ALA A C 1
ATOM 1300 O O . ALA A 1 165 ? 12.688 -1.776 -3.572 1.00 95.06 165 ALA A O 1
ATOM 1301 N N . LYS A 1 166 ? 11.907 -2.461 -1.568 1.00 94.94 166 LYS A N 1
ATOM 1302 C CA . LYS A 1 166 ? 13.210 -2.743 -0.967 1.00 94.94 166 LYS A CA 1
ATOM 1303 C C . LYS A 1 166 ? 13.978 -3.814 -1.741 1.00 94.94 166 LYS A C 1
ATOM 1305 O O . LYS A 1 166 ? 15.142 -3.597 -2.054 1.00 94.94 166 LYS A O 1
ATOM 1310 N N . GLN A 1 167 ? 13.322 -4.917 -2.106 1.00 96.06 167 GLN A N 1
ATOM 1311 C CA . GLN A 1 167 ? 13.945 -5.979 -2.896 1.00 96.06 167 GLN A CA 1
ATOM 1312 C C . GLN A 1 167 ? 14.472 -5.448 -4.236 1.00 96.06 167 GLN A C 1
ATOM 1314 O O . GLN A 1 167 ? 15.610 -5.729 -4.597 1.00 96.06 167 GLN A O 1
ATOM 1319 N N . ILE A 1 168 ? 13.673 -4.649 -4.954 1.00 94.19 168 ILE A N 1
ATOM 1320 C CA . ILE A 1 168 ? 14.105 -4.049 -6.222 1.00 94.19 168 ILE A CA 1
ATOM 1321 C C . ILE A 1 168 ? 15.326 -3.152 -5.988 1.00 94.19 168 ILE A C 1
ATOM 1323 O O . ILE A 1 168 ? 16.305 -3.253 -6.718 1.00 94.19 168 ILE A O 1
ATOM 1327 N N . ILE A 1 169 ? 15.300 -2.291 -4.970 1.00 91.06 169 ILE A N 1
ATOM 1328 C CA . ILE A 1 169 ? 16.428 -1.398 -4.671 1.00 91.06 169 ILE A CA 1
ATOM 1329 C C . ILE A 1 169 ? 17.706 -2.204 -4.382 1.00 91.06 169 ILE A C 1
ATOM 1331 O O . ILE A 1 169 ? 18.726 -1.950 -5.020 1.00 91.06 169 ILE A O 1
ATOM 1335 N N . GLU A 1 170 ? 17.636 -3.214 -3.511 1.00 91.50 170 GLU A N 1
ATOM 1336 C CA . GLU A 1 170 ? 18.776 -4.070 -3.146 1.00 91.50 170 GLU A CA 1
ATOM 1337 C C . GLU A 1 170 ? 19.327 -4.863 -4.344 1.00 91.50 170 GLU A C 1
ATOM 1339 O O . GLU A 1 170 ? 20.543 -4.954 -4.528 1.00 91.50 170 GLU A O 1
ATOM 1344 N N . GLU A 1 171 ? 18.448 -5.400 -5.199 1.00 92.25 171 GLU A N 1
ATOM 1345 C CA . GLU A 1 171 ? 18.850 -6.093 -6.427 1.00 92.25 171 GLU A CA 1
ATOM 1346 C C . GLU A 1 171 ? 19.661 -5.173 -7.345 1.00 92.25 171 GLU A C 1
ATOM 1348 O O . GLU A 1 171 ? 20.681 -5.600 -7.886 1.00 92.25 171 GLU A O 1
ATOM 1353 N N . TYR A 1 172 ? 19.257 -3.906 -7.495 1.00 87.69 172 TYR A N 1
ATOM 1354 C CA . TYR A 1 172 ? 19.949 -2.951 -8.363 1.00 87.69 172 TYR A CA 1
ATOM 1355 C C . TYR A 1 172 ? 21.222 -2.356 -7.744 1.00 87.69 172 TYR A C 1
ATOM 1357 O O . TYR A 1 172 ? 22.170 -2.068 -8.480 1.00 87.69 172 TYR A O 1
ATOM 1365 N N . GLU A 1 173 ? 21.301 -2.219 -6.420 1.00 83.56 173 GLU A N 1
ATOM 1366 C CA . GLU A 1 173 ? 22.531 -1.808 -5.724 1.00 83.56 173 GLU A CA 1
ATOM 1367 C C . GLU A 1 173 ? 23.686 -2.798 -5.961 1.00 83.56 173 GLU A C 1
ATOM 1369 O O . GLU A 1 173 ? 24.834 -2.385 -6.152 1.00 83.56 173 GLU A O 1
ATOM 1374 N N . GLY A 1 174 ? 23.383 -4.097 -6.077 1.00 79.38 174 GLY A N 1
ATOM 1375 C CA . GLY A 1 174 ? 24.360 -5.146 -6.390 1.00 79.38 174 GLY A CA 1
ATOM 1376 C C . GLY A 1 174 ? 25.051 -5.010 -7.756 1.00 79.38 174 GLY A C 1
ATOM 1377 O O . GLY A 1 174 ? 26.114 -5.595 -7.965 1.00 79.38 174 GLY A O 1
ATOM 1378 N N . PHE A 1 175 ? 24.509 -4.205 -8.678 1.00 79.31 175 PHE A N 1
ATOM 1379 C CA . PHE A 1 175 ? 25.099 -3.969 -10.003 1.00 79.31 175 PHE A CA 1
ATOM 1380 C C . PHE A 1 175 ? 26.150 -2.845 -10.027 1.00 79.31 175 PHE A C 1
ATOM 1382 O O . PHE A 1 175 ? 26.595 -2.444 -11.104 1.00 79.31 175 PHE A O 1
ATOM 1389 N N . GLY A 1 176 ? 26.580 -2.346 -8.862 1.00 66.81 176 GLY A N 1
ATOM 1390 C CA . GLY A 1 176 ? 27.655 -1.355 -8.769 1.00 66.81 176 GLY A CA 1
ATOM 1391 C C . GLY A 1 176 ? 27.224 0.044 -9.208 1.00 66.81 176 GLY A C 1
ATOM 1392 O O . GLY A 1 176 ? 28.026 0.802 -9.759 1.00 66.81 176 GLY A O 1
ATOM 1393 N N . LEU A 1 177 ? 25.953 0.389 -8.991 1.00 64.62 177 LEU A N 1
ATOM 1394 C CA . LEU A 1 177 ? 25.507 1.767 -9.147 1.00 64.62 177 LEU A CA 1
ATOM 1395 C C . LEU A 1 177 ? 26.237 2.663 -8.119 1.00 64.62 177 LEU A C 1
ATOM 1397 O O . LEU A 1 177 ? 26.430 2.231 -6.983 1.00 64.62 177 LEU A O 1
ATOM 1401 N N . PRO A 1 178 ? 26.667 3.883 -8.498 1.00 61.75 178 PRO A N 1
ATOM 1402 C CA . PRO A 1 178 ? 27.349 4.800 -7.586 1.00 61.75 178 PRO A CA 1
ATOM 1403 C C . PRO A 1 178 ? 26.550 5.013 -6.298 1.00 61.75 178 PRO A C 1
ATOM 1405 O O . PRO A 1 178 ? 25.341 5.152 -6.366 1.00 61.75 178 PRO A O 1
ATOM 1408 N N . ASP A 1 179 ? 27.212 5.052 -5.141 1.00 63.53 179 ASP A N 1
ATOM 1409 C CA . ASP A 1 179 ? 26.576 5.237 -3.827 1.00 63.53 179 ASP A CA 1
ATOM 1410 C C . ASP A 1 179 ? 25.772 6.558 -3.795 1.00 63.53 179 ASP A C 1
ATOM 1412 O O . ASP A 1 179 ? 26.327 7.647 -3.652 1.00 63.53 179 ASP A O 1
ATOM 1416 N N . TRP A 1 180 ? 24.454 6.479 -4.009 1.00 65.25 180 TRP A N 1
ATOM 1417 C CA . TRP A 1 180 ? 23.550 7.638 -4.094 1.00 65.25 180 TRP A CA 1
ATOM 1418 C C . TRP A 1 180 ? 23.136 8.168 -2.711 1.00 65.25 180 TRP A C 1
ATOM 1420 O O . TRP A 1 180 ? 22.335 9.100 -2.625 1.00 65.25 180 TRP A O 1
ATOM 1430 N N . GLY A 1 181 ? 23.589 7.518 -1.634 1.00 54.72 181 GLY A N 1
ATOM 1431 C CA . GLY A 1 181 ? 22.814 7.410 -0.402 1.00 54.72 181 GLY A CA 1
ATOM 1432 C C . GLY A 1 181 ? 23.195 8.313 0.766 1.00 54.72 181 GLY A C 1
ATOM 1433 O O . GLY A 1 181 ? 22.540 8.199 1.800 1.00 54.72 181 GLY A O 1
ATOM 1434 N N . LYS A 1 182 ? 24.210 9.184 0.674 1.00 54.50 182 LYS A N 1
ATOM 1435 C CA . LYS A 1 182 ? 24.678 9.909 1.877 1.00 54.50 182 LYS A CA 1
ATOM 1436 C C . LYS A 1 182 ? 24.371 11.402 1.954 1.00 54.50 182 LYS A C 1
ATOM 1438 O O . LYS A 1 182 ? 24.180 11.874 3.070 1.00 54.50 182 LYS A O 1
ATOM 1443 N N . ASP A 1 183 ? 24.198 12.112 0.839 1.00 54.75 183 ASP A N 1
ATOM 1444 C CA . ASP A 1 183 ? 24.277 13.584 0.902 1.00 54.75 183 ASP A CA 1
ATOM 1445 C C . ASP A 1 183 ? 22.988 14.369 0.562 1.00 54.75 183 ASP A C 1
ATOM 1447 O O . ASP A 1 183 ? 22.976 15.581 0.748 1.00 54.75 183 ASP A O 1
ATOM 1451 N N . GLU A 1 184 ? 21.879 13.751 0.123 1.00 50.66 184 GLU A N 1
ATOM 1452 C CA . GLU A 1 184 ? 20.709 14.516 -0.394 1.00 50.66 184 GLU A CA 1
ATOM 1453 C C . GLU A 1 184 ? 19.335 14.202 0.240 1.00 50.66 184 GLU A C 1
ATOM 1455 O O . GLU A 1 184 ? 18.304 14.581 -0.314 1.00 50.66 184 GLU A O 1
ATOM 1460 N N . LEU A 1 185 ? 19.267 13.514 1.386 1.00 47.09 185 LEU A N 1
ATOM 1461 C CA . LEU A 1 185 ? 17.981 13.138 2.014 1.00 47.09 185 LEU A CA 1
ATOM 1462 C C . LEU A 1 185 ? 17.751 13.690 3.433 1.00 47.09 185 LEU A C 1
ATOM 1464 O O . LEU A 1 185 ? 16.881 13.171 4.138 1.00 47.09 185 LEU A O 1
ATOM 1468 N N . THR A 1 186 ? 18.488 14.731 3.832 1.00 45.38 186 THR A N 1
ATOM 1469 C CA . THR A 1 186 ? 18.135 15.596 4.979 1.00 45.38 186 THR A CA 1
ATOM 1470 C C . THR A 1 186 ? 17.105 16.646 4.606 1.00 45.38 186 THR A C 1
ATOM 1472 O O . THR A 1 186 ? 17.295 17.280 3.543 1.00 45.38 186 THR A O 1
#

Radius of gyration: 35.95 Å; Cα contacts (8 Å, |Δi|>4): 95; chains: 1; bounding box: 71×24×103 Å

Nearest PDB structures (foldseek):
  5wkq-assembly1_A  TM=6.265E-01  e=8.863E-01  Shigella flexneri

pLDDT: mean 89.2, std 12.22, range [45.38, 98.56]

Solvent-accessible surface area (backbone atoms only — not comparable to full-atom values): 10487 Å² total; per-residue (Å²): 104,60,66,63,34,57,76,68,71,46,54,65,55,54,51,11,47,74,56,75,43,52,46,72,58,34,53,32,43,60,72,65,76,39,81,76,52,72,69,41,47,51,51,53,51,52,51,53,53,47,67,75,44,60,90,73,68,66,79,52,67,66,59,58,50,51,54,49,52,52,49,51,54,50,50,56,50,42,54,50,52,32,55,53,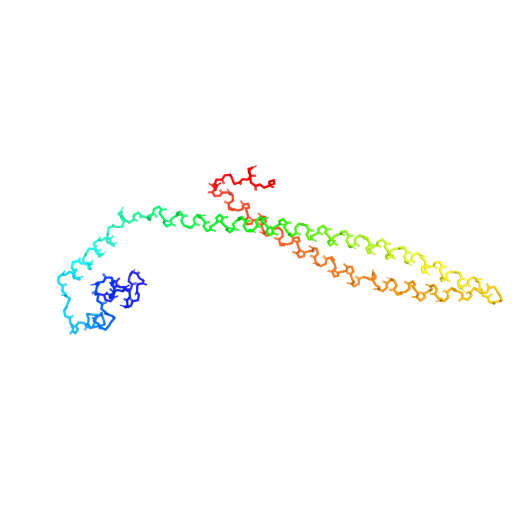40,52,54,51,39,52,57,50,49,54,52,44,52,56,34,51,53,51,27,54,52,36,53,54,49,49,53,53,53,51,51,49,58,70,71,35,62,69,96,69,44,64,79,62,54,62,59,52,48,52,56,36,51,53,49,37,60,73,39,22,68,71,57,50,50,53,48,52,52,54,43,54,51,38,53,52,52,38,51,53,42,50,50,54,51,55,60,51,52,75,72,69,58,77,89,81,81,84,84,80,87,128